Protein AF-A0A836BCU9-F1 (afdb_monomer)

Foldseek 3Di:
DDDDPDPVVVVVVVVVVVLVVVLVVCVVVCPDPVVSVVSVVVVVVVVVVVVVVVVVVVVVVVVVVVVVVVVVVVVVVVVVVVVVVVVVVVVVVVVVVVVVVVVVVVVVVVVCVVVVVVVVVVVVVVVVVVVVVVVVVVVVVVLVVLVVVVVVVQCCLCVQQVQHADLVCQQVSQVSSCVSPVVVVVVCVVVVHDSNVVSVVVSVSVVVSVVVVVPPDDPVVVVD

Structure (mmCIF, N/CA/C/O backbone):
data_AF-A0A836BCU9-F1
#
_entry.id   AF-A0A836BCU9-F1
#
loop_
_atom_site.group_PDB
_atom_site.id
_atom_site.type_symbol
_atom_site.label_atom_id
_atom_site.label_alt_id
_atom_site.label_comp_id
_atom_site.label_asym_id
_atom_site.label_entity_id
_atom_site.label_seq_id
_atom_site.pdbx_PDB_ins_code
_atom_site.Cartn_x
_atom_site.Cartn_y
_atom_site.Cartn_z
_atom_site.occupancy
_atom_site.B_iso_or_equiv
_atom_site.auth_seq_id
_atom_site.auth_comp_id
_atom_site.auth_asym_id
_atom_site.auth_atom_id
_atom_site.pdbx_PDB_model_num
ATOM 1 N N . MET A 1 1 ? 56.802 -3.713 -30.995 1.00 36.06 1 MET A N 1
ATOM 2 C CA . MET A 1 1 ? 56.580 -4.627 -32.135 1.00 36.06 1 MET A CA 1
ATOM 3 C C . MET A 1 1 ? 57.250 -4.005 -33.347 1.00 36.06 1 MET A C 1
ATOM 5 O O . MET A 1 1 ? 56.881 -2.895 -33.704 1.00 36.06 1 MET A O 1
ATOM 9 N N . SER A 1 2 ? 58.282 -4.655 -33.892 1.00 39.69 2 SER A N 1
ATOM 10 C CA . SER A 1 2 ? 58.974 -4.211 -35.108 1.00 39.69 2 SER A CA 1
ATOM 11 C C . SER A 1 2 ? 58.029 -4.301 -36.298 1.00 39.69 2 SER A C 1
ATOM 13 O O . SER A 1 2 ? 57.607 -5.395 -36.667 1.00 39.69 2 SER A O 1
ATOM 15 N N . THR A 1 3 ? 57.703 -3.167 -36.905 1.00 41.56 3 THR A N 1
ATOM 16 C CA . THR A 1 3 ? 57.080 -3.121 -38.227 1.00 41.56 3 THR A CA 1
ATOM 17 C C . THR A 1 3 ? 58.146 -3.461 -39.262 1.00 41.56 3 THR A C 1
ATOM 19 O O . THR A 1 3 ? 59.044 -2.662 -39.522 1.00 41.56 3 THR A O 1
ATOM 22 N N . ALA A 1 4 ? 58.080 -4.675 -39.809 1.00 41.47 4 ALA A N 1
ATOM 23 C CA . ALA A 1 4 ? 58.834 -5.041 -41.000 1.00 41.47 4 ALA A CA 1
ATOM 24 C C . ALA A 1 4 ? 58.446 -4.095 -42.156 1.00 41.47 4 ALA A C 1
ATOM 26 O O . ALA A 1 4 ? 57.267 -3.742 -42.262 1.00 41.47 4 ALA A O 1
ATOM 27 N N . PRO A 1 5 ? 59.390 -3.671 -43.014 1.00 40.97 5 PRO A N 1
ATOM 28 C CA . PRO A 1 5 ? 59.055 -2.854 -44.171 1.00 40.97 5 PRO A CA 1
ATOM 29 C C . PRO A 1 5 ? 58.101 -3.630 -45.089 1.00 40.97 5 PRO A C 1
ATOM 31 O O . PRO A 1 5 ? 58.334 -4.799 -45.407 1.00 40.97 5 PRO A O 1
ATOM 34 N N . SER A 1 6 ? 56.996 -2.980 -45.463 1.00 43.78 6 SER A N 1
ATOM 35 C CA . SER A 1 6 ? 55.960 -3.542 -46.326 1.00 43.78 6 SER A CA 1
ATOM 36 C C . SER A 1 6 ? 56.560 -3.925 -47.679 1.00 43.78 6 SER A C 1
ATOM 38 O O . SER A 1 6 ? 57.289 -3.149 -48.294 1.00 43.78 6 SER A O 1
ATOM 40 N N . SER A 1 7 ? 56.228 -5.119 -48.169 1.00 46.03 7 SER A N 1
ATOM 41 C CA . SER A 1 7 ? 56.700 -5.663 -49.453 1.00 46.03 7 SER A CA 1
ATOM 42 C C . SER A 1 7 ? 56.431 -4.765 -50.679 1.00 46.03 7 SER A C 1
ATOM 44 O O . SER A 1 7 ? 57.047 -4.955 -51.731 1.00 46.03 7 SER A O 1
ATOM 46 N N . GLU A 1 8 ? 55.548 -3.770 -50.554 1.00 46.12 8 GLU A N 1
ATOM 47 C CA . GLU A 1 8 ? 55.286 -2.757 -51.582 1.00 46.12 8 GLU A CA 1
ATOM 48 C C . GLU A 1 8 ? 56.396 -1.703 -51.700 1.00 46.12 8 GLU A C 1
ATOM 50 O O . GLU A 1 8 ? 56.713 -1.287 -52.817 1.00 46.12 8 GLU A O 1
ATOM 55 N N . ASP A 1 9 ? 57.049 -1.325 -50.597 1.00 42.66 9 ASP A N 1
ATOM 56 C CA . ASP A 1 9 ? 58.117 -0.316 -50.608 1.00 42.66 9 ASP A CA 1
ATOM 57 C C . ASP A 1 9 ? 59.383 -0.855 -51.288 1.00 42.66 9 ASP A C 1
ATOM 59 O O . ASP A 1 9 ? 60.025 -0.167 -52.086 1.00 42.66 9 ASP A O 1
ATOM 63 N N . THR A 1 10 ? 59.694 -2.138 -51.076 1.00 41.78 10 THR A N 1
ATOM 64 C CA . THR A 1 10 ? 60.815 -2.812 -51.749 1.00 41.78 10 THR A CA 1
ATOM 65 C C . THR A 1 10 ? 60.554 -3.003 -53.251 1.00 41.78 10 THR A C 1
ATOM 67 O O . THR A 1 10 ? 61.474 -2.894 -54.062 1.00 41.78 10 THR A O 1
ATOM 70 N N . ARG A 1 11 ? 59.297 -3.230 -53.661 1.00 44.66 11 ARG A N 1
ATOM 71 C CA . ARG A 1 11 ? 58.922 -3.351 -55.084 1.00 44.66 11 ARG A CA 1
ATOM 72 C C . ARG A 1 11 ? 58.946 -2.008 -55.819 1.00 44.66 11 ARG A C 1
ATOM 74 O O . ARG A 1 11 ? 59.404 -1.960 -56.960 1.00 44.66 11 ARG A O 1
ATOM 81 N N . ARG A 1 12 ? 58.517 -0.914 -55.177 1.00 49.78 12 ARG A N 1
ATOM 82 C CA . ARG A 1 12 ? 58.556 0.443 -55.763 1.00 49.78 12 ARG A CA 1
ATOM 83 C C . ARG A 1 12 ? 59.983 0.962 -55.967 1.00 49.78 12 ARG A C 1
ATOM 85 O O . ARG A 1 12 ? 60.244 1.616 -56.978 1.00 49.78 12 ARG A O 1
ATOM 92 N N . SER A 1 13 ? 60.908 0.634 -55.061 1.00 49.97 13 SER A N 1
ATOM 93 C CA . SER A 1 13 ? 62.319 1.045 -55.157 1.00 49.97 13 SER A CA 1
ATOM 94 C C . SER A 1 13 ? 63.066 0.369 -56.318 1.00 49.97 13 SER A C 1
ATOM 96 O O . SER A 1 13 ? 63.798 1.033 -57.050 1.00 49.97 13 SER A O 1
ATOM 98 N N . ASN A 1 14 ? 62.818 -0.920 -56.571 1.00 50.84 14 ASN A N 1
ATOM 99 C CA . ASN A 1 14 ? 63.447 -1.630 -57.694 1.00 50.84 14 ASN A CA 1
ATOM 100 C C . ASN A 1 14 ? 62.870 -1.215 -59.062 1.00 50.84 14 ASN A C 1
ATOM 102 O O . ASN A 1 14 ? 63.600 -1.160 -60.051 1.00 50.84 14 ASN A O 1
ATOM 106 N N . ALA A 1 15 ? 61.576 -0.880 -59.128 1.00 56.31 15 ALA A N 1
ATOM 107 C CA . ALA A 1 15 ? 60.925 -0.430 -60.361 1.00 56.31 15 ALA A CA 1
ATOM 108 C C . ALA A 1 15 ? 61.414 0.954 -60.826 1.00 56.31 15 ALA A C 1
ATOM 110 O O . ALA A 1 15 ? 61.596 1.173 -62.021 1.00 56.31 15 ALA A O 1
ATOM 111 N N . SER A 1 16 ? 61.680 1.870 -59.892 1.00 60.97 16 SER A N 1
ATOM 112 C CA . SER A 1 16 ? 62.208 3.208 -60.199 1.00 60.97 16 SER A CA 1
ATOM 113 C C . SER A 1 16 ? 63.678 3.171 -60.643 1.00 60.97 16 SER A C 1
ATOM 115 O O . SER A 1 16 ? 64.064 3.925 -61.535 1.00 60.97 16 SER A O 1
ATOM 117 N N . GLY A 1 17 ? 64.480 2.237 -60.115 1.00 62.88 17 GLY A N 1
ATOM 118 C CA . GLY A 1 17 ? 65.837 1.964 -60.611 1.00 62.88 17 GLY A CA 1
ATOM 119 C C . GLY A 1 17 ? 65.854 1.474 -62.065 1.00 62.88 17 GLY A C 1
ATOM 120 O O . GLY A 1 17 ? 66.545 2.049 -62.903 1.00 62.88 17 GLY A O 1
ATOM 121 N N . LEU A 1 18 ? 65.010 0.488 -62.390 1.00 66.12 18 LEU A N 1
ATOM 122 C CA . LEU A 1 18 ? 64.874 -0.052 -63.750 1.00 66.12 18 LEU A CA 1
ATOM 123 C C . LEU A 1 18 ? 64.358 0.993 -64.756 1.00 66.12 18 LEU A C 1
ATOM 125 O O . LEU A 1 18 ? 64.835 1.044 -65.887 1.00 66.12 18 LEU A O 1
ATOM 129 N N . GLN A 1 19 ? 63.429 1.866 -64.354 1.00 72.44 19 GLN A N 1
ATOM 130 C CA . GLN A 1 19 ? 62.920 2.952 -65.206 1.00 72.44 19 GLN A CA 1
ATOM 131 C C . GLN A 1 19 ? 64.006 3.979 -65.561 1.00 72.44 19 GLN A C 1
ATOM 133 O O . GLN A 1 19 ? 64.078 4.427 -66.709 1.00 72.44 19 GLN A O 1
ATOM 138 N N . CYS A 1 20 ? 64.876 4.313 -64.603 1.00 72.06 20 CYS A N 1
ATOM 139 C CA . CYS A 1 20 ? 66.032 5.186 -64.814 1.00 72.06 20 CYS A CA 1
ATOM 140 C C . CYS A 1 20 ? 67.098 4.540 -65.713 1.00 72.06 20 CYS A C 1
ATOM 142 O O . CYS A 1 20 ? 67.735 5.235 -66.507 1.00 72.06 20 CYS A O 1
ATOM 144 N N . ASP A 1 21 ? 67.279 3.221 -65.631 1.00 77.94 21 ASP A N 1
ATOM 145 C CA . ASP A 1 21 ? 68.220 2.484 -66.480 1.00 77.94 21 ASP A CA 1
ATOM 146 C C . ASP A 1 21 ? 67.732 2.354 -67.933 1.00 77.94 21 ASP A C 1
ATOM 148 O O . ASP A 1 21 ? 68.531 2.475 -68.867 1.00 77.94 21 ASP A O 1
ATOM 152 N N . VAL A 1 22 ? 66.421 2.210 -68.151 1.00 79.00 22 VAL A N 1
ATOM 153 C CA . VAL A 1 22 ? 65.812 2.241 -69.495 1.00 79.00 22 VAL A CA 1
ATOM 154 C C . VAL A 1 22 ? 65.933 3.632 -70.129 1.00 79.00 22 VAL A C 1
ATOM 156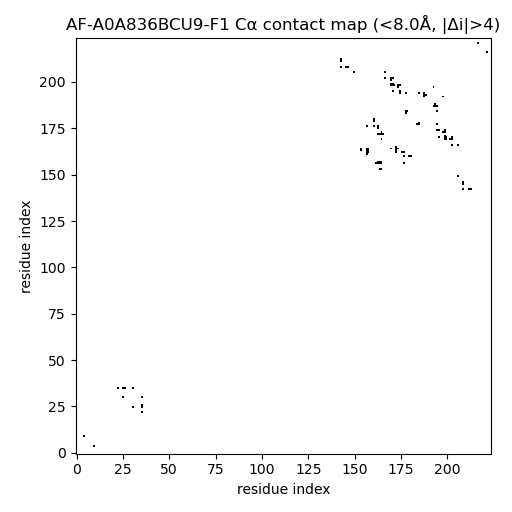 O O . VAL A 1 22 ? 66.339 3.750 -71.282 1.00 79.00 22 VAL A O 1
ATOM 159 N N . LEU A 1 23 ? 65.703 4.712 -69.374 1.00 78.62 23 LEU A N 1
ATOM 160 C CA . LEU A 1 23 ? 65.953 6.075 -69.872 1.00 78.62 23 LEU A CA 1
ATOM 161 C C . LEU A 1 23 ? 67.426 6.299 -70.216 1.00 78.62 23 LEU A C 1
ATOM 163 O O . LEU A 1 23 ? 67.751 6.846 -71.266 1.00 78.62 23 LEU A O 1
ATOM 167 N N . ARG A 1 24 ? 68.339 5.832 -69.359 1.00 80.44 24 ARG A N 1
ATOM 168 C CA . ARG A 1 24 ? 69.784 5.960 -69.576 1.00 80.44 24 ARG A CA 1
ATOM 169 C C . ARG A 1 24 ? 70.253 5.189 -70.811 1.00 80.44 24 ARG A C 1
ATOM 171 O O . ARG A 1 24 ? 71.184 5.634 -71.474 1.00 80.44 24 ARG A O 1
ATOM 178 N N . THR A 1 25 ? 69.644 4.045 -71.118 1.00 81.31 25 THR A N 1
ATOM 179 C CA . THR A 1 25 ? 69.960 3.255 -72.321 1.00 81.31 25 THR A CA 1
ATOM 180 C C . THR A 1 25 ? 69.370 3.868 -73.590 1.00 81.31 25 THR A C 1
ATOM 182 O O . THR A 1 25 ? 70.082 3.940 -74.588 1.00 81.31 25 THR A O 1
ATOM 185 N N . LEU A 1 26 ? 68.143 4.399 -73.543 1.00 79.56 26 LEU A N 1
ATOM 186 C CA . LEU A 1 26 ? 67.543 5.155 -74.653 1.00 79.56 26 LEU A CA 1
ATOM 187 C C . LEU A 1 26 ? 68.379 6.395 -75.015 1.00 79.56 26 LEU A C 1
ATOM 189 O O . LEU A 1 26 ? 68.689 6.608 -76.184 1.00 79.56 26 LEU A O 1
ATOM 193 N N . VAL A 1 27 ? 68.841 7.145 -74.008 1.00 79.44 27 VAL A N 1
ATOM 194 C CA . VAL A 1 27 ? 69.712 8.320 -74.198 1.00 79.44 27 VAL A CA 1
ATOM 195 C C . VAL A 1 27 ? 71.103 7.928 -74.714 1.00 79.44 27 VAL A C 1
ATOM 197 O O . VAL A 1 27 ? 71.634 8.583 -75.604 1.00 79.44 27 VAL A O 1
ATOM 200 N N . LYS A 1 28 ? 71.707 6.844 -74.201 1.00 82.88 28 LYS A N 1
ATOM 201 C CA . LYS A 1 28 ? 73.032 6.363 -74.654 1.00 82.88 28 LYS A CA 1
ATOM 202 C C . LYS A 1 28 ? 73.046 5.873 -76.103 1.00 82.88 28 LYS A C 1
ATOM 204 O O . LYS A 1 28 ? 74.097 5.918 -76.733 1.00 82.88 28 LYS A O 1
ATOM 209 N N . ASN A 1 29 ? 71.912 5.398 -76.610 1.00 82.88 29 ASN A N 1
ATOM 210 C CA . ASN A 1 29 ? 71.785 4.866 -77.965 1.00 82.88 29 ASN A CA 1
ATOM 211 C C . ASN A 1 29 ? 71.331 5.922 -78.993 1.00 82.88 29 ASN A C 1
ATOM 213 O O . ASN A 1 29 ? 70.989 5.542 -80.109 1.00 82.88 29 ASN A O 1
ATOM 217 N N . ASN A 1 30 ? 71.327 7.219 -78.641 1.00 78.06 30 ASN A N 1
ATOM 218 C CA . ASN A 1 30 ? 70.820 8.317 -79.478 1.00 78.06 30 ASN A CA 1
ATOM 219 C C . ASN A 1 30 ? 69.404 8.047 -80.023 1.00 78.06 30 ASN A C 1
ATOM 221 O O . ASN A 1 30 ? 69.142 8.282 -81.204 1.00 78.06 30 ASN A O 1
ATOM 225 N N . ALA A 1 31 ? 68.503 7.520 -79.182 1.00 81.19 31 ALA A N 1
ATOM 226 C CA . ALA A 1 31 ? 67.086 7.472 -79.533 1.00 81.19 31 ALA A CA 1
ATOM 227 C C . ALA A 1 31 ? 66.593 8.892 -79.866 1.00 81.19 31 ALA A C 1
ATOM 229 O O . ALA A 1 31 ? 67.056 9.861 -79.261 1.00 81.19 31 ALA A O 1
ATOM 230 N N . ASP A 1 32 ? 65.688 9.012 -80.835 1.00 85.19 32 ASP A N 1
ATOM 231 C CA . ASP A 1 32 ? 65.102 10.298 -81.194 1.00 85.19 32 ASP A CA 1
ATOM 232 C C . ASP A 1 32 ? 64.254 10.865 -80.043 1.00 85.19 32 ASP A C 1
ATOM 234 O O . ASP A 1 32 ? 63.756 10.144 -79.169 1.00 85.19 32 ASP A O 1
ATOM 238 N N . ASP A 1 33 ? 64.105 12.191 -80.032 1.00 84.25 33 ASP A N 1
ATOM 239 C CA . ASP A 1 33 ? 63.355 12.898 -78.989 1.00 84.25 33 ASP A CA 1
ATOM 240 C C . ASP A 1 33 ? 61.903 12.396 -78.896 1.00 84.25 33 ASP A C 1
ATOM 242 O O . ASP A 1 33 ? 61.325 12.363 -77.806 1.00 84.25 33 ASP A O 1
ATOM 246 N N . ASP A 1 34 ? 61.341 11.917 -80.010 1.00 86.56 34 ASP A N 1
ATOM 247 C CA . ASP A 1 34 ? 60.009 11.318 -80.074 1.00 86.56 34 ASP A CA 1
ATOM 248 C C . ASP A 1 34 ? 59.923 9.995 -79.293 1.00 86.56 34 ASP A C 1
ATOM 250 O O . ASP A 1 34 ? 58.967 9.800 -78.532 1.00 86.56 34 ASP A O 1
ATOM 254 N N . ALA A 1 35 ? 60.914 9.098 -79.389 1.00 83.12 35 ALA A N 1
ATOM 255 C CA . ALA A 1 35 ? 60.933 7.862 -78.603 1.00 83.12 35 ALA A CA 1
ATOM 256 C C . ALA A 1 35 ? 61.113 8.130 -77.100 1.00 83.12 35 ALA A C 1
ATOM 258 O O . ALA A 1 35 ? 60.454 7.490 -76.270 1.00 83.12 35 ALA A O 1
ATOM 259 N N . ILE A 1 36 ? 61.962 9.097 -76.733 1.00 83.56 36 ILE A N 1
ATOM 260 C CA . ILE A 1 36 ? 62.174 9.493 -75.332 1.00 83.56 36 ILE A CA 1
ATOM 261 C C . ILE A 1 36 ? 60.901 10.135 -74.760 1.00 83.56 36 ILE A C 1
ATOM 263 O O . ILE A 1 36 ? 60.456 9.761 -73.670 1.00 83.56 36 ILE A O 1
ATOM 267 N N . SER A 1 37 ? 60.275 11.046 -75.509 1.00 86.62 37 SER A N 1
ATOM 268 C CA . SER A 1 37 ? 59.010 11.696 -75.147 1.00 86.62 37 SER A CA 1
ATOM 269 C C . SER A 1 37 ? 57.876 10.681 -74.989 1.00 86.62 37 SER A C 1
ATOM 271 O O . SER A 1 37 ? 57.145 10.706 -73.997 1.00 86.62 37 SER A O 1
ATOM 273 N N . THR A 1 38 ? 57.786 9.708 -75.899 1.00 89.31 38 THR A N 1
ATOM 274 C CA . THR A 1 38 ? 56.787 8.632 -75.840 1.00 89.31 38 THR A CA 1
ATOM 275 C C . THR A 1 38 ? 56.963 7.763 -74.593 1.00 89.31 38 THR A C 1
ATOM 277 O O . THR A 1 38 ? 55.984 7.475 -73.902 1.00 89.31 38 THR A O 1
ATOM 280 N N . TYR A 1 39 ? 58.197 7.376 -74.253 1.00 87.31 39 TYR A N 1
ATOM 281 C CA . TYR A 1 39 ? 58.468 6.574 -73.056 1.00 87.31 39 TYR A CA 1
ATOM 282 C C . TYR A 1 39 ? 58.163 7.343 -71.760 1.00 87.31 39 TYR A C 1
ATOM 284 O O . TYR A 1 39 ? 57.522 6.803 -70.855 1.00 87.31 39 TYR A O 1
ATOM 292 N N . LEU A 1 40 ? 58.549 8.621 -71.672 1.00 86.88 40 LEU A N 1
ATOM 293 C CA . LEU A 1 40 ? 58.212 9.479 -70.530 1.00 86.88 40 LEU A CA 1
ATOM 294 C C . LEU A 1 40 ? 56.698 9.711 -70.410 1.00 86.88 40 LEU A C 1
ATOM 296 O O . LEU A 1 40 ? 56.156 9.660 -69.304 1.00 86.88 40 LEU A O 1
ATOM 300 N N . GLY A 1 41 ? 56.002 9.897 -71.534 1.00 89.12 41 GLY A N 1
ATOM 301 C CA . GLY A 1 41 ? 54.544 9.993 -71.587 1.00 89.12 41 GLY A CA 1
ATOM 302 C C . GLY A 1 41 ? 53.856 8.711 -71.113 1.00 89.12 41 GLY A C 1
ATOM 303 O O . GLY A 1 41 ? 52.914 8.773 -70.322 1.00 89.12 41 GLY A O 1
ATOM 304 N N . ALA A 1 42 ? 54.368 7.543 -71.513 1.00 87.94 42 ALA A N 1
ATOM 305 C CA . ALA A 1 42 ? 53.870 6.245 -71.063 1.00 87.94 42 ALA A CA 1
ATOM 306 C C . ALA A 1 42 ? 54.099 6.024 -69.558 1.00 87.94 42 ALA A C 1
ATOM 308 O O . ALA A 1 42 ? 53.185 5.583 -68.861 1.00 87.94 42 ALA A O 1
ATOM 309 N N . LEU A 1 43 ? 55.276 6.383 -69.031 1.00 87.19 43 LEU A N 1
ATOM 310 C CA . LEU A 1 43 ? 55.556 6.318 -67.593 1.00 87.19 43 LEU A CA 1
ATOM 311 C C . LEU A 1 43 ? 54.655 7.257 -66.784 1.00 87.19 43 LEU A C 1
ATOM 313 O O . LEU A 1 43 ? 54.082 6.840 -65.777 1.00 87.19 43 LEU A O 1
ATOM 317 N N . SER A 1 44 ? 54.491 8.501 -67.237 1.00 89.31 44 SER A N 1
ATOM 318 C CA . SER A 1 44 ? 53.608 9.480 -66.596 1.00 89.31 44 SER A CA 1
ATOM 319 C C . SER A 1 44 ? 52.148 9.019 -66.614 1.00 89.31 44 SER A C 1
ATOM 321 O O . SER A 1 44 ? 51.448 9.111 -65.601 1.00 89.31 44 SER A O 1
ATOM 323 N N . SER A 1 45 ? 51.697 8.442 -67.732 1.00 90.50 45 SER A N 1
ATOM 324 C CA . SER A 1 45 ? 50.363 7.854 -67.863 1.00 90.50 45 SER A CA 1
ATOM 325 C C . SER A 1 45 ? 50.160 6.676 -66.906 1.00 90.50 45 SER A C 1
ATOM 327 O O . SER A 1 45 ? 49.172 6.646 -66.172 1.00 90.50 45 SER A O 1
ATOM 329 N N . LEU A 1 46 ? 51.127 5.755 -66.828 1.00 90.31 46 LEU A N 1
ATOM 330 C CA . LEU A 1 46 ? 51.073 4.596 -65.933 1.00 90.31 46 LEU A CA 1
ATOM 331 C C . LEU A 1 46 ? 51.061 5.012 -64.454 1.00 90.31 46 LEU A C 1
ATOM 333 O O . LEU A 1 46 ? 50.292 4.472 -63.658 1.00 90.31 46 LEU A O 1
ATOM 337 N N . GLN A 1 47 ? 51.872 6.004 -64.082 1.00 90.38 47 GLN A N 1
ATOM 338 C CA . GLN A 1 47 ? 51.897 6.549 -62.726 1.00 90.38 47 GLN A CA 1
ATOM 339 C C . GLN A 1 47 ? 50.574 7.252 -62.379 1.00 90.38 47 GLN A C 1
ATOM 341 O O . GLN A 1 47 ? 50.026 7.047 -61.296 1.00 90.38 47 GLN A O 1
ATOM 346 N N . THR A 1 48 ? 50.018 8.024 -63.316 1.00 92.88 48 THR A N 1
ATOM 347 C CA . THR A 1 48 ? 48.718 8.692 -63.152 1.00 92.88 48 THR A CA 1
ATOM 348 C C . THR A 1 48 ? 47.580 7.681 -63.005 1.00 92.88 48 THR A C 1
ATOM 350 O O . THR A 1 48 ? 46.702 7.865 -62.162 1.00 92.88 48 THR A O 1
ATOM 353 N N . ALA A 1 49 ? 47.603 6.594 -63.780 1.00 92.12 49 ALA A N 1
ATOM 354 C CA . ALA A 1 49 ? 46.633 5.507 -63.679 1.00 92.12 49 ALA A CA 1
ATOM 355 C C . ALA A 1 49 ? 46.720 4.787 -62.322 1.00 92.12 49 ALA A C 1
ATOM 357 O O . ALA A 1 49 ? 45.695 4.588 -61.675 1.00 92.12 49 ALA A O 1
ATOM 358 N N . SER A 1 50 ? 47.935 4.490 -61.850 1.00 93.44 50 SER A N 1
ATOM 359 C CA . SER A 1 50 ? 48.177 3.864 -60.542 1.00 93.44 50 SER A CA 1
ATOM 360 C C . SER A 1 50 ? 47.661 4.717 -59.374 1.00 93.44 50 SER A C 1
ATOM 362 O O . SER A 1 50 ? 46.960 4.214 -58.493 1.00 93.44 50 SER A O 1
ATOM 364 N N . TYR A 1 51 ? 47.924 6.030 -59.380 1.00 94.81 51 TYR A N 1
ATOM 365 C CA . TYR A 1 51 ? 47.375 6.923 -58.354 1.00 94.81 51 TYR A CA 1
ATOM 366 C C . TYR A 1 51 ? 45.858 7.054 -58.438 1.00 94.81 51 TYR A C 1
ATOM 368 O O . TYR A 1 51 ? 45.203 7.111 -57.400 1.00 94.81 51 TYR A O 1
ATOM 376 N N . ARG A 1 52 ? 45.287 7.085 -59.647 1.00 95.62 52 ARG A N 1
ATOM 377 C CA . ARG A 1 52 ? 43.833 7.134 -59.830 1.00 95.62 52 ARG A CA 1
ATOM 378 C C . ARG A 1 52 ? 43.164 5.902 -59.223 1.00 95.62 52 ARG A C 1
ATOM 380 O O . ARG A 1 52 ? 42.246 6.054 -58.428 1.00 95.62 52 ARG A O 1
ATOM 387 N N . GLU A 1 53 ? 43.692 4.715 -59.501 1.00 95.44 53 GLU A N 1
ATOM 388 C CA . GLU A 1 53 ? 43.196 3.465 -58.919 1.00 95.44 53 GLU A CA 1
ATOM 389 C C . GLU A 1 53 ? 43.323 3.449 -57.387 1.00 95.44 53 GLU A C 1
ATOM 391 O O . GLU A 1 53 ? 42.443 2.954 -56.684 1.00 95.44 53 GLU A O 1
ATOM 396 N N . GLN A 1 54 ? 44.406 4.004 -56.838 1.00 95.94 54 GLN A N 1
ATOM 397 C CA . GLN A 1 54 ? 44.564 4.123 -55.389 1.00 95.94 54 GLN A CA 1
ATOM 398 C C . GLN A 1 54 ? 43.551 5.107 -54.772 1.00 95.94 54 GLN A C 1
ATOM 400 O O . GLN A 1 54 ? 42.993 4.827 -53.713 1.00 95.94 54 GLN A O 1
ATOM 405 N N . ILE A 1 55 ? 43.284 6.235 -55.436 1.00 96.31 55 ILE A N 1
ATOM 406 C CA . ILE A 1 55 ? 42.271 7.211 -55.010 1.00 96.31 55 ILE A CA 1
ATOM 407 C C . ILE A 1 55 ? 40.874 6.588 -55.031 1.00 96.31 55 ILE A C 1
ATOM 409 O O . ILE A 1 55 ? 40.117 6.778 -54.080 1.00 96.31 55 ILE A O 1
ATOM 413 N N . ASP A 1 56 ? 40.536 5.842 -56.081 1.00 97.06 56 ASP A N 1
ATOM 414 C CA . ASP A 1 56 ? 39.226 5.203 -56.203 1.00 97.06 56 ASP A CA 1
ATOM 415 C C . ASP A 1 56 ? 39.038 4.117 -55.131 1.00 97.06 56 ASP A C 1
ATOM 417 O O . ASP A 1 56 ? 38.011 4.103 -54.454 1.00 97.06 56 ASP A O 1
ATOM 421 N N . ARG A 1 57 ? 40.080 3.324 -54.833 1.00 97.25 57 ARG A N 1
ATOM 422 C CA . ARG A 1 57 ? 40.066 2.386 -53.694 1.00 97.25 57 ARG A CA 1
ATOM 423 C C . ARG A 1 57 ? 39.782 3.075 -52.359 1.00 97.25 57 ARG A C 1
ATOM 425 O O . ARG A 1 57 ? 38.920 2.619 -51.609 1.00 97.25 57 ARG A O 1
ATOM 432 N N . TYR A 1 58 ? 40.456 4.189 -52.067 1.00 97.62 58 TYR A N 1
ATOM 433 C CA . TYR A 1 58 ? 40.204 4.927 -50.826 1.00 97.62 58 TYR A CA 1
ATOM 434 C C . TYR A 1 58 ? 38.808 5.551 -50.784 1.00 97.62 58 TYR A C 1
ATOM 436 O O . TYR A 1 58 ? 38.189 5.582 -49.722 1.00 97.62 58 TYR A O 1
ATOM 444 N N . ARG A 1 59 ? 38.278 6.030 -51.915 1.00 97.88 59 ARG A N 1
ATOM 445 C CA . ARG A 1 59 ? 36.896 6.532 -51.980 1.00 97.88 59 ARG A CA 1
ATOM 446 C C . ARG A 1 59 ? 35.891 5.441 -51.637 1.00 97.88 59 ARG A C 1
ATOM 448 O O . ARG A 1 59 ? 34.994 5.699 -50.838 1.00 97.88 59 ARG A O 1
ATOM 455 N N . ASP A 1 60 ? 36.075 4.239 -52.172 1.00 98.00 60 ASP A N 1
ATOM 456 C CA . ASP A 1 60 ? 35.195 3.101 -51.901 1.00 98.00 60 ASP A CA 1
ATOM 457 C C . ASP A 1 60 ? 35.289 2.631 -50.442 1.00 98.00 60 ASP A C 1
ATOM 459 O O . ASP A 1 60 ? 34.282 2.284 -49.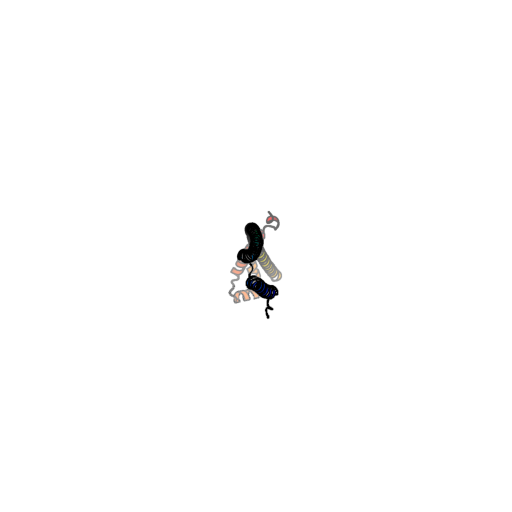822 1.00 98.00 60 ASP A O 1
ATOM 463 N N . GLU A 1 61 ? 36.483 2.634 -49.846 1.00 98.06 61 GLU A N 1
ATOM 464 C CA . GLU A 1 61 ? 36.668 2.356 -48.413 1.00 98.06 61 GLU A CA 1
ATOM 465 C C . GLU A 1 61 ? 35.999 3.408 -47.522 1.00 98.06 61 GLU A C 1
ATOM 467 O O . GLU A 1 61 ? 35.295 3.053 -46.572 1.00 98.06 61 GLU A O 1
ATOM 472 N N . ILE A 1 62 ? 36.155 4.695 -47.848 1.00 98.00 62 ILE A N 1
ATOM 473 C CA . ILE A 1 62 ? 35.497 5.793 -47.129 1.00 98.00 62 ILE A CA 1
ATOM 474 C C . ILE A 1 62 ? 33.975 5.669 -47.249 1.00 98.00 62 ILE A C 1
ATOM 476 O O . ILE A 1 62 ? 33.272 5.821 -46.249 1.00 98.00 62 ILE A O 1
ATOM 480 N N . ALA A 1 63 ? 33.458 5.377 -48.445 1.00 97.88 63 ALA A N 1
ATOM 481 C CA . ALA A 1 63 ? 32.028 5.210 -48.682 1.00 97.88 63 ALA A CA 1
ATOM 482 C C . ALA A 1 63 ? 31.453 4.039 -47.872 1.00 97.88 63 ALA A C 1
ATOM 484 O O . ALA A 1 63 ? 30.452 4.219 -47.181 1.00 97.88 63 ALA A O 1
ATOM 485 N N . ARG A 1 64 ? 32.121 2.876 -47.882 1.00 98.12 64 ARG A N 1
ATOM 486 C CA . ARG A 1 64 ? 31.715 1.703 -47.088 1.00 98.12 64 ARG A CA 1
ATOM 487 C C . ARG A 1 64 ? 31.734 1.984 -45.592 1.00 98.12 64 ARG A C 1
ATOM 489 O O . ARG A 1 64 ? 30.734 1.759 -44.921 1.00 98.12 64 ARG A O 1
ATOM 496 N N . THR A 1 65 ? 32.822 2.563 -45.088 1.00 98.12 65 THR A N 1
ATOM 497 C CA . THR A 1 65 ? 32.941 2.909 -43.663 1.00 98.12 65 THR A CA 1
ATOM 498 C C . THR A 1 65 ? 31.854 3.900 -43.245 1.00 98.12 65 THR A C 1
ATOM 500 O O . THR A 1 65 ? 31.279 3.790 -42.164 1.00 98.12 65 THR A O 1
ATOM 503 N N . ARG A 1 66 ? 31.544 4.885 -44.097 1.00 98.12 66 ARG A N 1
ATOM 504 C CA . ARG A 1 66 ? 30.479 5.856 -43.834 1.00 98.12 66 ARG A CA 1
ATOM 505 C C . ARG A 1 66 ? 29.110 5.184 -43.769 1.00 98.12 66 ARG A C 1
ATOM 507 O O . ARG A 1 66 ? 28.342 5.498 -42.865 1.00 98.12 66 ARG A O 1
ATOM 514 N N . GLU A 1 67 ? 28.823 4.285 -44.702 1.00 98.31 67 GLU A N 1
ATOM 515 C CA . GLU A 1 67 ? 27.565 3.540 -44.745 1.00 98.31 67 GLU A CA 1
ATOM 516 C C . GLU A 1 67 ? 27.395 2.650 -43.506 1.00 98.31 67 GLU A C 1
ATOM 518 O O . GLU A 1 67 ? 26.369 2.716 -42.834 1.00 98.31 67 GLU A O 1
ATOM 523 N N . GLU A 1 68 ? 28.434 1.906 -43.118 1.00 98.12 68 GLU A N 1
ATOM 524 C CA . GLU A 1 68 ? 28.431 1.089 -41.898 1.00 98.12 68 GLU A CA 1
ATOM 525 C C . GLU A 1 68 ? 28.139 1.926 -40.646 1.00 98.12 68 GLU A C 1
ATOM 527 O O . GLU A 1 68 ? 27.325 1.538 -39.806 1.00 98.12 68 GLU A O 1
ATOM 532 N N . ARG A 1 69 ? 28.753 3.111 -40.535 1.00 98.19 69 ARG A N 1
ATOM 533 C CA . ARG A 1 69 ? 28.515 4.025 -39.408 1.00 98.19 69 ARG A CA 1
ATOM 534 C C . ARG A 1 69 ? 27.108 4.603 -39.402 1.00 98.19 69 ARG A C 1
ATOM 536 O O . ARG A 1 69 ? 26.543 4.771 -38.325 1.00 98.19 69 ARG A O 1
ATOM 543 N N . LEU A 1 70 ? 26.534 4.908 -40.564 1.00 98.31 70 LEU A N 1
ATOM 544 C CA . LEU A 1 70 ? 25.147 5.371 -40.651 1.00 98.31 70 LEU A CA 1
ATOM 545 C C . LEU A 1 70 ? 24.175 4.276 -40.205 1.00 98.31 70 LEU A C 1
ATOM 547 O O . LEU A 1 70 ? 23.313 4.538 -39.370 1.00 98.31 70 LEU A O 1
ATOM 551 N N . GLN A 1 71 ? 24.385 3.040 -40.659 1.00 98.25 71 GLN A N 1
ATOM 552 C CA . GLN A 1 71 ? 23.585 1.896 -40.223 1.00 98.25 71 GLN A CA 1
ATOM 553 C C . GLN A 1 71 ? 23.716 1.642 -38.717 1.00 98.25 71 GLN A C 1
ATOM 555 O O . GLN A 1 71 ? 22.736 1.307 -38.055 1.00 98.25 71 GLN A O 1
ATOM 560 N N . GLU A 1 72 ? 24.912 1.814 -38.154 1.00 98.31 72 GLU A N 1
ATOM 561 C CA . GLU A 1 72 ? 25.134 1.709 -36.712 1.00 98.31 72 GLU A CA 1
ATOM 562 C C . GLU A 1 72 ? 24.385 2.813 -35.939 1.00 98.31 72 GLU A C 1
ATOM 564 O O . GLU A 1 72 ? 23.712 2.529 -34.946 1.00 98.31 72 GLU A O 1
ATOM 569 N N . ILE A 1 73 ? 24.427 4.058 -36.426 1.00 98.44 73 ILE A N 1
ATOM 570 C CA . ILE A 1 73 ? 23.676 5.184 -35.848 1.00 98.44 73 ILE A CA 1
ATOM 571 C C . ILE A 1 73 ? 22.171 4.906 -35.861 1.00 98.44 73 ILE A C 1
ATOM 573 O O . ILE A 1 73 ? 21.503 5.153 -34.855 1.00 98.44 73 ILE A O 1
ATOM 577 N N . ASP A 1 74 ? 21.632 4.388 -36.962 1.00 98.38 74 ASP A N 1
ATOM 578 C CA . ASP A 1 74 ? 20.201 4.102 -37.070 1.00 98.38 74 ASP A CA 1
ATOM 579 C C . ASP A 1 74 ? 19.780 2.956 -36.139 1.00 98.38 74 ASP A C 1
ATOM 581 O O . ASP A 1 74 ? 18.776 3.078 -35.436 1.00 98.38 74 ASP A O 1
ATOM 585 N N . ARG A 1 75 ? 20.609 1.913 -35.985 1.00 98.44 75 ARG A N 1
ATOM 586 C CA . ARG A 1 75 ? 20.368 0.861 -34.979 1.00 98.44 75 ARG A CA 1
ATOM 587 C C . ARG A 1 75 ? 20.311 1.419 -33.558 1.00 98.44 75 ARG A C 1
ATOM 589 O O . ARG A 1 75 ? 19.397 1.072 -32.809 1.00 98.44 75 ARG A O 1
ATOM 596 N N . TYR A 1 76 ? 21.247 2.294 -33.181 1.00 98.44 76 TYR A N 1
ATOM 597 C CA . TYR A 1 76 ? 21.226 2.911 -31.851 1.00 98.44 76 TYR A CA 1
ATOM 598 C C . TYR A 1 76 ? 20.027 3.843 -31.664 1.00 98.44 76 TYR A C 1
ATOM 600 O O . TYR A 1 76 ? 19.466 3.898 -30.570 1.00 98.44 76 TYR A O 1
ATOM 608 N N . ARG A 1 77 ? 19.589 4.556 -32.708 1.00 98.44 77 ARG A N 1
ATOM 609 C CA . ARG A 1 77 ? 18.365 5.371 -32.649 1.00 98.44 77 ARG A CA 1
ATOM 610 C C . ARG A 1 77 ? 17.139 4.514 -32.351 1.00 98.44 77 ARG A C 1
ATOM 612 O O . ARG A 1 77 ? 16.376 4.867 -31.451 1.00 98.44 77 ARG A O 1
ATOM 619 N N . ASP A 1 78 ? 16.995 3.383 -33.033 1.00 98.38 78 ASP A N 1
ATOM 620 C CA . ASP A 1 78 ? 15.885 2.450 -32.819 1.00 98.38 78 ASP A CA 1
ATOM 621 C C . ASP A 1 78 ? 15.932 1.806 -31.429 1.00 98.38 78 ASP A C 1
ATOM 623 O O . ASP A 1 78 ? 14.903 1.597 -30.783 1.00 98.38 78 ASP A O 1
ATOM 627 N N . GLU A 1 79 ? 17.124 1.483 -30.930 1.00 98.44 79 GLU A N 1
ATOM 628 C CA . GLU A 1 79 ? 17.294 0.958 -29.576 1.00 98.44 79 GLU A CA 1
ATOM 629 C C . GLU A 1 79 ? 16.921 2.001 -28.510 1.00 98.44 79 GLU A C 1
ATOM 631 O O . GLU A 1 79 ? 16.140 1.715 -27.601 1.00 98.44 79 GLU A O 1
ATOM 636 N N . ILE A 1 80 ? 17.387 3.245 -28.663 1.00 98.38 80 ILE A N 1
ATOM 637 C CA . ILE A 1 80 ? 17.033 4.360 -27.774 1.00 98.38 80 ILE A CA 1
ATOM 638 C C . ILE A 1 80 ? 15.522 4.619 -27.794 1.00 98.38 80 ILE A C 1
ATOM 640 O O . ILE A 1 80 ? 14.934 4.865 -26.737 1.00 98.38 80 ILE A O 1
ATOM 644 N N . ALA A 1 81 ? 14.883 4.574 -28.966 1.00 98.31 81 ALA A N 1
ATOM 645 C CA . ALA A 1 81 ? 13.438 4.744 -29.090 1.00 98.31 81 ALA A CA 1
ATOM 646 C C . ALA A 1 81 ? 12.680 3.656 -28.311 1.00 98.31 81 ALA A C 1
ATOM 648 O O . ALA A 1 81 ? 11.824 3.984 -27.486 1.00 98.31 81 ALA A O 1
ATOM 649 N N . ARG A 1 82 ? 13.071 2.385 -28.478 1.00 98.25 82 ARG A N 1
ATOM 650 C CA . ARG A 1 82 ? 12.481 1.250 -27.750 1.00 98.25 82 ARG A CA 1
ATOM 651 C C . ARG A 1 82 ? 12.661 1.366 -26.239 1.00 98.25 82 ARG A C 1
ATOM 653 O O . ARG A 1 82 ? 11.692 1.194 -25.503 1.00 98.25 82 ARG A O 1
ATOM 660 N N . TYR A 1 83 ? 13.853 1.724 -25.756 1.00 98.12 83 TYR A N 1
ATOM 661 C CA . TYR A 1 83 ? 14.068 1.921 -24.317 1.00 98.12 83 TYR A CA 1
ATOM 662 C C . TYR A 1 83 ? 13.223 3.061 -23.746 1.00 98.12 83 TYR A C 1
ATOM 664 O O . TYR A 1 83 ? 12.720 2.955 -22.627 1.00 98.12 83 TYR A O 1
ATOM 672 N N . ARG A 1 84 ? 13.053 4.160 -24.491 1.00 98.19 84 ARG A N 1
ATOM 673 C CA . ARG A 1 84 ? 12.196 5.275 -24.059 1.00 98.19 84 ARG A CA 1
ATOM 674 C C . ARG A 1 84 ? 10.738 4.849 -23.948 1.00 98.19 84 ARG A C 1
ATOM 676 O O . ARG A 1 84 ? 10.093 5.201 -22.964 1.00 98.19 84 ARG A O 1
ATOM 683 N N . GLU A 1 85 ? 10.243 4.085 -24.916 1.00 98.19 85 GLU A N 1
ATOM 684 C CA . GLU A 1 85 ? 8.878 3.562 -24.901 1.00 98.19 85 GLU A CA 1
ATOM 685 C C . GLU A 1 85 ? 8.656 2.594 -23.735 1.00 98.19 85 GLU A C 1
ATOM 687 O O . GLU A 1 85 ? 7.729 2.788 -22.950 1.00 98.19 85 GLU A O 1
ATOM 692 N N . GLN A 1 86 ? 9.552 1.621 -23.548 1.00 97.94 86 GLN A N 1
ATOM 693 C CA . GLN A 1 86 ? 9.491 0.690 -22.418 1.00 97.94 86 GLN A CA 1
ATOM 694 C C . GLN A 1 86 ? 9.501 1.433 -21.081 1.00 97.94 86 GLN A C 1
ATOM 696 O O . GLN A 1 86 ? 8.672 1.165 -20.213 1.00 97.94 86 GLN A O 1
ATOM 701 N N . LYS A 1 87 ? 10.396 2.415 -20.922 1.00 98.06 87 LYS A N 1
ATOM 702 C CA . LYS A 1 87 ? 10.467 3.237 -19.710 1.00 98.06 87 LYS A CA 1
ATOM 703 C C . LYS A 1 87 ? 9.156 3.982 -19.450 1.00 98.06 87 LYS A C 1
ATOM 705 O O . LYS A 1 87 ? 8.722 4.044 -18.302 1.00 98.06 87 LYS A O 1
ATOM 710 N N . LEU A 1 88 ? 8.530 4.537 -20.488 1.00 97.88 88 LEU A N 1
ATOM 711 C CA . LEU A 1 88 ? 7.250 5.230 -20.358 1.00 97.88 88 LEU A CA 1
ATOM 712 C C . LEU A 1 88 ? 6.126 4.262 -19.961 1.00 97.88 88 LEU A C 1
ATOM 714 O O . LEU A 1 88 ? 5.344 4.580 -19.070 1.00 97.88 88 LEU A O 1
ATOM 718 N N . GLN A 1 89 ? 6.075 3.074 -20.567 1.00 98.06 89 GLN A N 1
ATOM 719 C CA . GLN A 1 89 ? 5.098 2.039 -20.217 1.00 98.06 89 GLN A CA 1
ATOM 720 C C . GLN A 1 89 ? 5.245 1.590 -18.758 1.00 98.06 89 GLN A C 1
ATOM 722 O O . GLN A 1 89 ? 4.260 1.579 -18.024 1.00 98.06 89 GLN A O 1
ATOM 727 N N . LEU A 1 90 ? 6.473 1.310 -18.313 1.00 98.00 90 LEU A N 1
ATOM 728 C CA . LEU A 1 90 ? 6.782 0.981 -16.917 1.00 98.00 90 LEU A CA 1
ATOM 729 C C . LEU A 1 90 ? 6.361 2.102 -15.959 1.00 98.00 90 LEU A C 1
ATOM 731 O O . LEU A 1 90 ? 5.787 1.840 -14.905 1.00 98.00 90 LEU A O 1
ATOM 735 N N . GLN A 1 91 ? 6.606 3.362 -16.327 1.00 97.94 91 GLN A N 1
ATOM 736 C CA . GLN A 1 91 ? 6.201 4.507 -15.514 1.00 97.94 91 GLN A CA 1
ATOM 737 C C . GLN A 1 91 ? 4.673 4.623 -15.402 1.00 97.94 91 GLN A C 1
ATOM 739 O O . GLN A 1 91 ? 4.168 4.912 -14.317 1.00 97.94 91 GLN A O 1
ATOM 744 N N . LEU A 1 92 ? 3.939 4.384 -16.491 1.00 97.88 92 LEU A N 1
ATOM 745 C CA . LEU A 1 92 ? 2.474 4.392 -16.495 1.00 97.88 92 LEU A CA 1
ATOM 746 C C . LEU A 1 92 ? 1.897 3.245 -15.657 1.00 97.88 92 LEU A C 1
ATOM 748 O O . LEU A 1 92 ? 1.001 3.482 -14.850 1.00 97.88 92 LEU A O 1
ATOM 752 N N . GLN A 1 93 ? 2.437 2.032 -15.796 1.00 97.81 93 GLN A N 1
ATOM 753 C CA . GLN A 1 93 ? 2.039 0.876 -14.986 1.00 97.81 93 GLN A CA 1
ATOM 754 C C . GLN A 1 93 ? 2.259 1.142 -13.496 1.00 97.81 93 GLN A C 1
ATOM 756 O O . GLN A 1 93 ? 1.346 0.962 -12.693 1.00 97.81 93 GLN A O 1
ATOM 761 N N . LEU A 1 94 ? 3.430 1.672 -13.131 1.00 97.88 94 LEU A N 1
ATOM 762 C CA . LEU A 1 94 ? 3.730 2.020 -11.746 1.00 97.88 94 LEU A CA 1
ATOM 763 C C . LEU A 1 94 ? 2.764 3.085 -11.203 1.00 97.88 94 LEU A C 1
ATOM 765 O O . LEU A 1 94 ? 2.326 3.001 -10.058 1.00 97.88 94 LEU A O 1
ATOM 769 N N . GLN A 1 95 ? 2.402 4.087 -12.009 1.00 97.62 95 GLN A N 1
ATOM 770 C CA . GLN A 1 95 ? 1.416 5.093 -11.604 1.00 97.62 95 GLN A CA 1
ATOM 771 C C . GLN A 1 95 ? 0.024 4.493 -11.379 1.00 97.62 95 GLN A C 1
ATOM 773 O O . GLN A 1 95 ? -0.644 4.881 -10.421 1.00 97.62 95 GLN A O 1
ATOM 778 N N . GLN A 1 96 ? -0.398 3.547 -12.221 1.00 97.69 96 GLN A N 1
ATOM 779 C CA . GLN A 1 96 ? -1.668 2.837 -12.058 1.00 97.69 96 GLN A CA 1
ATOM 780 C C . GLN A 1 96 ? -1.674 1.988 -10.785 1.00 97.69 96 GLN A C 1
ATOM 782 O O . GLN A 1 96 ? -2.607 2.095 -9.992 1.00 97.69 96 GLN A O 1
ATOM 787 N N . GLU A 1 97 ? -0.613 1.218 -10.532 1.00 97.81 97 GLU A N 1
ATOM 788 C CA . GLU A 1 97 ? -0.478 0.431 -9.300 1.00 97.81 97 GLU A CA 1
ATOM 789 C C . GLU A 1 97 ? -0.504 1.319 -8.054 1.00 97.81 97 GLU A C 1
ATOM 791 O O . GLU A 1 97 ? -1.249 1.048 -7.115 1.00 97.81 97 GLU A O 1
ATOM 796 N N . ILE A 1 98 ? 0.248 2.425 -8.052 1.00 97.69 98 ILE A N 1
ATOM 797 C CA . ILE A 1 98 ? 0.223 3.396 -6.950 1.00 97.69 98 ILE A CA 1
ATOM 798 C C . ILE A 1 98 ? -1.193 3.954 -6.747 1.00 97.69 98 ILE A C 1
ATOM 800 O O . ILE A 1 98 ? -1.612 4.133 -5.602 1.00 97.69 98 ILE A O 1
ATOM 804 N N . GLY A 1 99 ? -1.926 4.233 -7.828 1.00 97.44 99 GLY A N 1
ATOM 805 C CA . GLY A 1 99 ? -3.326 4.657 -7.774 1.00 97.44 99 GLY A CA 1
ATOM 806 C C . GLY A 1 99 ? -4.211 3.619 -7.087 1.00 97.44 99 GLY A C 1
ATOM 807 O O . GLY A 1 99 ? -4.855 3.934 -6.086 1.00 97.44 99 GLY A O 1
ATOM 808 N N . HIS A 1 100 ? -4.154 2.370 -7.547 1.00 97.56 100 HIS A N 1
ATOM 809 C CA . HIS A 1 100 ? -4.913 1.263 -6.968 1.00 97.56 100 HIS A CA 1
ATOM 810 C C . HIS A 1 100 ? -4.590 1.032 -5.489 1.00 97.56 100 HIS A C 1
ATOM 812 O O . HIS A 1 100 ? -5.503 0.912 -4.673 1.00 97.56 100 HIS A O 1
ATOM 818 N N . TYR A 1 101 ? -3.311 1.036 -5.103 1.00 97.88 101 TYR A N 1
ATOM 819 C CA . TYR A 1 101 ? -2.936 0.876 -3.697 1.00 97.88 101 TYR A CA 1
ATOM 820 C C . TYR A 1 101 ? -3.421 2.038 -2.827 1.00 97.88 101 TYR A C 1
ATOM 822 O O . TYR A 1 101 ? -3.820 1.817 -1.687 1.00 97.88 101 TYR A O 1
ATOM 830 N N . ARG A 1 102 ? -3.424 3.275 -3.338 1.00 98.00 102 ARG A N 1
ATOM 831 C CA . ARG A 1 102 ? -3.974 4.425 -2.600 1.00 98.00 102 ARG A CA 1
ATOM 832 C C . ARG A 1 102 ? -5.474 4.286 -2.370 1.00 98.00 102 ARG A C 1
ATOM 834 O O . ARG A 1 102 ? -5.930 4.549 -1.260 1.00 98.00 102 ARG A O 1
ATOM 841 N N . GLU A 1 103 ? -6.221 3.873 -3.387 1.00 97.75 103 GLU A N 1
ATOM 842 C CA . GLU A 1 103 ? -7.662 3.627 -3.273 1.00 97.75 103 GLU A CA 1
ATOM 843 C C . GLU A 1 103 ? -7.961 2.507 -2.273 1.00 97.75 103 GLU A C 1
ATOM 845 O O . GLU A 1 103 ? -8.804 2.673 -1.392 1.00 97.75 103 GLU A O 1
ATOM 850 N N . GLU A 1 104 ? -7.213 1.406 -2.342 1.00 97.81 104 GLU A N 1
ATOM 851 C CA . GLU A 1 104 ? -7.362 0.276 -1.427 1.00 97.81 104 GLU A CA 1
ATOM 852 C C . GLU A 1 104 ? -7.033 0.665 0.021 1.00 97.81 104 GLU A C 1
ATOM 854 O O . GLU A 1 104 ? -7.782 0.329 0.937 1.00 97.81 104 GLU A O 1
ATOM 859 N N . ILE A 1 105 ? -5.967 1.443 0.242 1.00 98.19 105 ILE A N 1
ATOM 860 C CA . ILE A 1 105 ? -5.626 1.973 1.570 1.00 98.19 105 ILE A CA 1
ATOM 861 C C . ILE A 1 105 ? -6.761 2.847 2.110 1.00 98.19 105 ILE A C 1
ATOM 863 O O . ILE A 1 105 ? -7.136 2.697 3.272 1.00 98.19 105 ILE A O 1
ATOM 867 N N . LEU A 1 106 ? -7.323 3.743 1.294 1.00 97.75 106 LEU A N 1
ATOM 868 C CA . LEU A 1 106 ? -8.434 4.601 1.716 1.00 97.75 106 LEU A CA 1
ATOM 869 C C . LEU A 1 106 ? -9.680 3.784 2.065 1.00 97.75 106 LEU A C 1
ATOM 871 O O . LEU A 1 106 ? -10.328 4.063 3.077 1.00 97.75 106 LEU A O 1
ATOM 875 N N . ARG A 1 107 ? -9.989 2.753 1.271 1.00 98.19 107 ARG A N 1
ATOM 876 C CA . ARG A 1 107 ? -11.091 1.827 1.549 1.00 98.19 107 ARG A CA 1
ATOM 877 C C . ARG A 1 107 ? -10.884 1.111 2.883 1.00 98.19 107 ARG A C 1
ATOM 879 O O . ARG A 1 107 ? -11.737 1.210 3.759 1.00 98.19 107 ARG A O 1
ATOM 886 N N . LEU A 1 108 ? -9.722 0.485 3.075 1.00 98.12 108 LEU A N 1
ATOM 887 C CA . LEU A 1 108 ? -9.392 -0.245 4.301 1.00 98.12 108 LEU A CA 1
ATOM 888 C C . LEU A 1 108 ? -9.368 0.664 5.535 1.00 98.12 108 LEU A C 1
ATOM 890 O O . LEU A 1 108 ? -9.801 0.255 6.608 1.00 98.12 108 LEU A O 1
ATOM 894 N N . GLN A 1 109 ? -8.906 1.910 5.405 1.00 98.00 109 GLN A N 1
ATOM 895 C CA . GLN A 1 109 ? -8.980 2.897 6.486 1.00 98.00 109 GLN A CA 1
ATOM 896 C C . GLN A 1 109 ? -10.429 3.252 6.842 1.00 98.00 109 GLN A C 1
ATOM 898 O O . GLN A 1 109 ? -10.748 3.405 8.024 1.00 98.00 109 GLN A O 1
ATOM 903 N N . GLY A 1 110 ? -11.306 3.371 5.842 1.00 97.88 110 GLY A N 1
ATOM 904 C CA . GLY A 1 110 ? -12.743 3.557 6.040 1.00 97.88 110 GLY A CA 1
ATOM 905 C C . GLY A 1 110 ? -13.374 2.377 6.782 1.00 97.88 110 GLY A C 1
ATOM 906 O O . GLY A 1 110 ? -14.009 2.568 7.823 1.00 97.88 110 GLY A O 1
ATOM 907 N N . ASP A 1 111 ? -13.128 1.160 6.306 1.00 97.94 111 ASP A N 1
ATOM 908 C CA . ASP A 1 111 ? -13.635 -0.076 6.910 1.00 97.94 111 ASP A CA 1
ATOM 909 C C . ASP A 1 111 ? -13.123 -0.249 8.348 1.00 97.94 111 ASP A C 1
ATOM 911 O O . ASP A 1 111 ? -13.896 -0.520 9.269 1.00 97.94 111 ASP A O 1
ATOM 915 N N . LEU A 1 112 ? -11.837 0.014 8.592 1.00 98.00 112 LEU A N 1
ATOM 916 C CA . LEU A 1 112 ? -11.258 -0.029 9.934 1.00 98.00 112 LEU A CA 1
ATOM 917 C C . LEU A 1 112 ? -11.904 1.006 10.864 1.00 98.00 112 LEU A C 1
ATOM 919 O O . LEU A 1 112 ? -12.187 0.716 12.023 1.00 98.00 112 LEU A O 1
ATOM 923 N N . LYS A 1 113 ? -12.175 2.220 10.373 1.00 97.50 113 LYS A N 1
ATOM 924 C CA . LYS A 1 113 ? -12.828 3.262 11.174 1.00 97.50 113 LYS A CA 1
ATOM 925 C C . LYS A 1 113 ? -14.257 2.873 11.550 1.00 97.50 113 LYS A C 1
ATOM 927 O O . LYS A 1 113 ? -14.661 3.099 12.690 1.00 97.50 113 LYS A O 1
ATOM 932 N N . THR A 1 114 ? -15.016 2.302 10.615 1.00 97.00 114 THR A N 1
ATOM 933 C CA . THR A 1 114 ? -16.404 1.877 10.867 1.00 97.00 114 THR A CA 1
ATOM 934 C C . THR A 1 114 ? -16.471 0.697 11.834 1.00 97.00 114 THR A C 1
ATOM 936 O O . THR A 1 114 ? -17.194 0.773 12.826 1.00 97.00 114 THR A O 1
ATOM 939 N N . THR A 1 115 ? -15.666 -0.343 11.615 1.00 97.50 115 THR A N 1
ATOM 940 C CA . THR A 1 115 ? -15.586 -1.514 12.506 1.00 97.50 115 THR A CA 1
ATOM 941 C C . THR A 1 115 ? -15.099 -1.130 13.900 1.00 97.50 115 THR A C 1
ATOM 943 O O . THR A 1 115 ? -15.692 -1.539 14.896 1.00 97.50 115 THR A O 1
ATOM 946 N N . ASN A 1 116 ? -14.090 -0.262 14.006 1.00 97.38 116 ASN A N 1
ATOM 947 C CA . ASN A 1 116 ? -13.625 0.232 15.300 1.00 97.38 116 ASN A CA 1
ATOM 948 C C . ASN A 1 116 ? -14.711 1.037 16.037 1.00 97.38 116 ASN A C 1
ATOM 950 O O . ASN A 1 116 ? -14.869 0.898 17.247 1.00 97.38 116 ASN A O 1
ATOM 954 N N . ALA A 1 117 ? -15.502 1.845 15.322 1.00 96.19 117 ALA A N 1
ATOM 955 C CA . ALA A 1 117 ? -16.634 2.555 15.917 1.00 96.19 117 ALA A CA 1
ATOM 956 C C . ALA A 1 117 ? -17.728 1.590 16.413 1.00 96.19 117 ALA A C 1
ATOM 958 O O . ALA A 1 117 ? -18.267 1.795 17.501 1.00 96.19 117 ALA A O 1
ATOM 959 N N . GLN A 1 118 ? -18.020 0.526 15.657 1.00 96.69 118 GLN A N 1
ATOM 960 C CA . GLN A 1 118 ? -18.966 -0.520 16.060 1.00 96.69 118 GLN A CA 1
ATOM 961 C C . GLN A 1 118 ? -18.502 -1.233 17.334 1.00 96.69 118 GLN A C 1
ATOM 963 O O . GLN A 1 118 ? -19.234 -1.236 18.323 1.00 96.69 118 GLN A O 1
ATOM 968 N N . TYR A 1 119 ? -17.269 -1.751 17.355 1.00 96.81 119 TYR A N 1
ATOM 969 C CA . TYR A 1 119 ? -16.726 -2.435 18.530 1.00 96.81 119 TYR A CA 1
ATOM 970 C C . TYR A 1 119 ? -16.600 -1.509 19.739 1.00 96.81 119 TYR A C 1
ATOM 972 O O . TYR A 1 119 ? -16.908 -1.911 20.856 1.00 96.81 119 TYR A O 1
ATOM 980 N N . SER A 1 120 ? -16.199 -0.251 19.542 1.00 96.75 120 SER A N 1
ATOM 981 C CA . SER A 1 120 ? -16.148 0.728 20.630 1.00 96.75 120 SER A CA 1
ATOM 982 C C . SER A 1 120 ? -17.535 0.974 21.240 1.00 96.75 120 SER A C 1
ATOM 984 O O . SER A 1 120 ? -17.665 1.021 22.466 1.00 96.75 120 SER A O 1
ATOM 986 N N . GLY A 1 121 ? -18.575 1.073 20.406 1.00 96.81 121 GLY A N 1
ATOM 987 C CA . GLY A 1 121 ? -19.963 1.178 20.858 1.00 96.81 121 GLY A CA 1
ATOM 988 C C . GLY A 1 121 ? -20.435 -0.067 21.612 1.00 96.81 121 GLY A C 1
ATOM 989 O O . GLY A 1 121 ? -21.020 0.056 22.688 1.00 96.81 121 GLY A O 1
ATOM 990 N N . GLU A 1 122 ? -20.132 -1.257 21.094 1.00 97.12 122 GLU A N 1
ATOM 991 C CA . GLU A 1 122 ? -20.489 -2.532 21.724 1.00 97.12 122 GLU A CA 1
ATOM 992 C C . GLU A 1 122 ? -19.793 -2.720 23.077 1.00 97.12 122 GLU A C 1
ATOM 994 O O . GLU A 1 122 ? -20.443 -3.057 24.066 1.00 97.12 122 GLU A O 1
ATOM 999 N N . VAL A 1 123 ? -18.495 -2.417 23.166 1.00 97.50 123 VAL A N 1
ATOM 1000 C CA . VAL A 1 123 ? -17.742 -2.452 24.428 1.00 97.50 123 VAL A CA 1
ATOM 1001 C C . VAL A 1 123 ? -18.352 -1.494 25.444 1.00 97.50 123 VAL A C 1
ATOM 1003 O O . VAL A 1 123 ? -18.517 -1.868 26.607 1.00 97.50 123 VAL A O 1
ATOM 1006 N N . LYS A 1 124 ? -18.725 -0.277 25.029 1.00 95.75 124 LYS A N 1
ATOM 1007 C CA . LYS A 1 124 ? -19.368 0.694 25.920 1.00 95.75 124 LYS A CA 1
ATOM 1008 C C . LYS A 1 124 ? -20.705 0.163 26.443 1.00 95.75 124 LYS A C 1
ATOM 1010 O O . LYS A 1 124 ? -20.913 0.144 27.654 1.00 95.75 124 LYS A O 1
ATOM 1015 N N . PHE A 1 125 ? -21.554 -0.345 25.553 1.00 96.44 125 PHE A N 1
ATOM 1016 C CA . PHE A 1 125 ? -22.846 -0.928 25.911 1.00 96.44 125 PHE A CA 1
ATOM 1017 C C . PHE A 1 125 ? -22.706 -2.123 26.867 1.00 96.44 125 PHE A C 1
ATOM 1019 O O . PHE A 1 125 ? -23.381 -2.191 27.895 1.00 96.44 125 PHE A O 1
ATOM 1026 N N . LEU A 1 126 ? -21.799 -3.058 26.570 1.00 97.00 126 LEU A N 1
ATOM 1027 C CA . LEU A 1 126 ? -21.548 -4.222 27.421 1.00 97.00 126 LEU A CA 1
ATOM 1028 C C . LEU A 1 126 ? -20.978 -3.823 28.785 1.00 97.00 126 LEU A C 1
ATOM 1030 O O . LEU A 1 126 ? -21.356 -4.416 29.795 1.00 97.00 126 LEU A O 1
ATOM 1034 N N . THR A 1 127 ? -20.117 -2.805 28.828 1.00 93.94 127 THR A N 1
ATOM 1035 C CA . THR A 1 127 ? -19.561 -2.269 30.077 1.00 93.94 127 THR A CA 1
ATOM 1036 C C . THR A 1 127 ? -20.659 -1.667 30.953 1.00 93.94 127 THR A C 1
ATOM 1038 O O . THR A 1 127 ? -20.748 -2.002 32.132 1.00 93.94 127 THR A O 1
ATOM 1041 N N . GLU A 1 128 ? -21.536 -0.835 30.385 1.00 92.12 128 GLU A N 1
ATOM 1042 C CA . GLU A 1 128 ? -22.676 -0.238 31.098 1.00 92.12 128 GLU A CA 1
ATOM 1043 C C . GLU A 1 128 ? -23.644 -1.311 31.621 1.00 92.12 128 GLU A C 1
ATOM 1045 O O . GLU A 1 128 ? -24.093 -1.264 32.775 1.00 92.12 128 GLU A O 1
ATOM 1050 N N . ARG A 1 129 ? -23.922 -2.332 30.799 1.00 94.00 129 ARG A N 1
ATOM 1051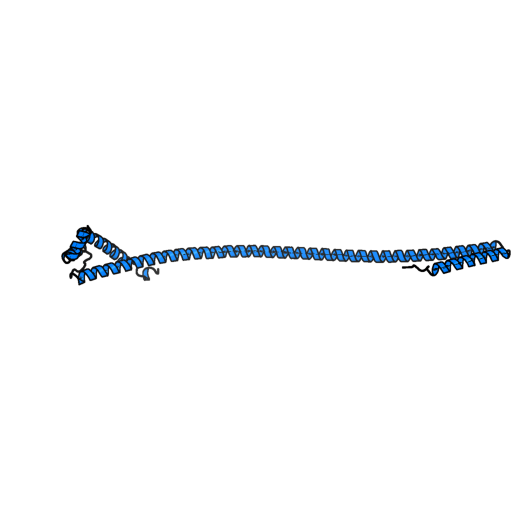 C CA . ARG A 1 129 ? -24.771 -3.461 31.191 1.00 94.00 129 ARG A CA 1
ATOM 1052 C C . ARG A 1 129 ? -24.150 -4.252 32.340 1.00 94.00 129 ARG A C 1
ATOM 1054 O O . ARG A 1 129 ? -24.830 -4.512 33.329 1.00 94.00 129 ARG A O 1
ATOM 1061 N N . LEU A 1 130 ? -22.859 -4.575 32.249 1.00 90.06 130 LEU A N 1
ATOM 1062 C CA . LEU A 1 130 ? -22.133 -5.286 33.300 1.00 90.06 130 LEU A CA 1
ATOM 1063 C C . LEU A 1 130 ? -22.125 -4.499 34.615 1.00 90.06 130 LEU A C 1
ATOM 1065 O O . LEU A 1 130 ? -22.406 -5.075 35.664 1.00 90.06 130 LEU A O 1
ATOM 1069 N N . GLN A 1 131 ? -21.859 -3.191 34.570 1.00 83.44 131 GLN A N 1
ATOM 1070 C CA . GLN A 1 131 ? -21.882 -2.329 35.756 1.00 83.44 131 GLN A CA 1
ATOM 1071 C C . GLN A 1 131 ? -23.253 -2.339 36.437 1.00 83.44 131 GLN A C 1
ATOM 1073 O O . GLN A 1 131 ? -23.339 -2.457 37.661 1.00 83.44 131 GLN A O 1
ATOM 1078 N N . THR A 1 132 ? -24.326 -2.278 35.648 1.00 83.88 132 THR A N 1
ATOM 1079 C CA . THR A 1 132 ? -25.699 -2.317 36.161 1.00 83.88 132 THR A CA 1
ATOM 1080 C C . THR A 1 132 ? -26.007 -3.670 36.804 1.00 83.88 132 THR A C 1
ATOM 1082 O O . THR A 1 132 ? -26.504 -3.718 37.930 1.00 83.88 132 THR A O 1
ATOM 1085 N N . THR A 1 133 ? -25.658 -4.778 36.144 1.00 85.12 133 THR A N 1
ATOM 1086 C CA . THR A 1 133 ? -25.838 -6.126 36.700 1.00 85.12 133 THR A CA 1
ATOM 1087 C C . THR A 1 133 ? -25.016 -6.329 37.974 1.00 85.12 133 THR A C 1
ATOM 1089 O O . THR A 1 133 ? -25.519 -6.889 38.945 1.00 85.12 133 THR A O 1
ATOM 1092 N N . MET A 1 134 ? -23.778 -5.831 38.027 1.00 72.94 134 MET A N 1
ATOM 1093 C CA . MET A 1 134 ? -22.951 -5.884 39.237 1.00 72.94 134 MET A CA 1
ATOM 1094 C C . MET A 1 134 ? -23.567 -5.077 40.383 1.00 72.94 134 MET A C 1
ATOM 1096 O O . MET A 1 134 ? -23.598 -5.558 41.514 1.00 72.94 134 MET A O 1
ATOM 1100 N N . ALA A 1 135 ? -24.097 -3.883 40.110 1.00 71.31 135 ALA A N 1
ATOM 1101 C CA . ALA A 1 135 ? -24.778 -3.078 41.121 1.00 71.31 135 ALA A CA 1
ATOM 1102 C C . ALA A 1 135 ? -26.026 -3.791 41.671 1.00 71.31 135 ALA A C 1
ATOM 1104 O O . ALA A 1 135 ? -26.241 -3.819 42.885 1.00 71.31 135 ALA A O 1
ATOM 1105 N N . GLN A 1 136 ? -26.816 -4.421 40.796 1.00 76.31 136 GLN A N 1
ATOM 1106 C CA . GLN A 1 136 ? -27.962 -5.243 41.194 1.00 76.31 136 GLN A CA 1
ATOM 1107 C C . GLN A 1 136 ? -27.531 -6.443 42.045 1.00 76.31 136 GLN A C 1
ATOM 1109 O O . GLN A 1 136 ? -28.104 -6.677 43.108 1.00 76.31 136 GLN A O 1
ATOM 1114 N N . TYR A 1 137 ? -26.492 -7.164 41.621 1.00 77.50 137 TYR A N 1
ATOM 1115 C CA . TYR A 1 137 ? -25.947 -8.300 42.358 1.00 77.50 137 TYR A CA 1
ATOM 1116 C C . TYR A 1 137 ? -25.473 -7.896 43.760 1.00 77.50 137 TYR A C 1
ATOM 1118 O O . TYR A 1 137 ? -25.875 -8.512 44.744 1.00 77.50 137 TYR A O 1
ATOM 1126 N N . LEU A 1 138 ? -24.682 -6.825 43.875 1.00 70.19 138 LEU A N 1
ATOM 1127 C CA . LEU A 1 138 ? -24.198 -6.328 45.165 1.00 70.19 138 LEU A CA 1
ATOM 1128 C C . LEU A 1 138 ? -25.350 -5.886 46.074 1.00 70.19 138 LEU A C 1
ATOM 1130 O O . LEU A 1 138 ? -25.323 -6.157 47.276 1.00 70.19 138 LEU A O 1
ATOM 1134 N N . ARG A 1 139 ? -26.392 -5.260 45.511 1.00 73.81 139 ARG A N 1
ATOM 1135 C CA . ARG A 1 139 ? -27.606 -4.907 46.259 1.00 73.81 139 ARG A CA 1
ATOM 1136 C C . ARG A 1 139 ? -28.298 -6.155 46.810 1.00 73.81 139 ARG A C 1
ATOM 1138 O O . ARG A 1 139 ? -28.608 -6.193 47.998 1.00 73.81 139 ARG A O 1
ATOM 1145 N N . LEU A 1 140 ? -28.510 -7.176 45.980 1.00 75.88 140 LEU A N 1
ATOM 1146 C CA . LEU A 1 140 ? -29.134 -8.437 46.395 1.00 75.88 140 LEU A CA 1
ATOM 1147 C C . LEU A 1 140 ? -28.292 -9.178 47.438 1.00 75.88 140 LEU A C 1
ATOM 1149 O O . LEU A 1 140 ? -28.828 -9.645 48.440 1.00 75.88 140 LEU A O 1
ATOM 1153 N N . GLN A 1 141 ? -26.973 -9.231 47.254 1.00 75.69 141 GLN A N 1
ATOM 1154 C CA . GLN A 1 141 ? -26.062 -9.832 48.224 1.00 75.69 141 GLN A CA 1
ATOM 1155 C C . GLN A 1 141 ? -26.126 -9.107 49.577 1.00 75.69 141 GLN A C 1
ATOM 1157 O O . GLN A 1 141 ? -26.175 -9.757 50.623 1.00 75.69 141 GLN A O 1
ATOM 1162 N N . GLY A 1 142 ? -26.180 -7.771 49.571 1.00 69.50 142 GLY A N 1
ATOM 1163 C CA . GLY A 1 142 ? -26.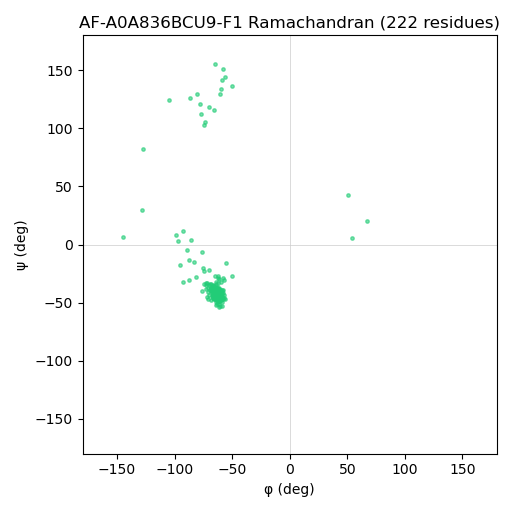385 -6.970 50.779 1.00 69.50 142 GLY A CA 1
ATOM 1164 C C . GLY A 1 142 ? -27.710 -7.290 51.478 1.00 69.50 142 GLY A C 1
ATOM 1165 O O . GLY A 1 142 ? -27.730 -7.483 52.693 1.00 69.50 142 GLY A O 1
ATOM 1166 N N . LEU A 1 143 ? -28.801 -7.419 50.716 1.00 67.69 143 LEU A N 1
ATOM 1167 C CA . LEU A 1 143 ? -30.118 -7.792 51.247 1.00 67.69 143 LEU A CA 1
ATOM 1168 C C . LEU A 1 143 ? -30.120 -9.196 51.869 1.00 67.69 143 LEU A C 1
ATOM 1170 O O . LEU A 1 143 ? -30.639 -9.372 52.971 1.00 67.69 143 LEU A O 1
ATOM 1174 N N . LEU A 1 144 ? -29.506 -10.181 51.209 1.00 69.44 144 LEU A N 1
ATOM 1175 C CA . LEU A 1 144 ? -29.406 -11.554 51.716 1.00 69.44 144 LEU A CA 1
ATOM 1176 C C . LEU A 1 144 ? -28.563 -11.639 52.993 1.00 69.44 144 LEU A C 1
ATOM 1178 O O . LEU A 1 144 ? -28.968 -12.294 53.952 1.00 69.44 144 LEU A O 1
ATOM 1182 N N . SER A 1 145 ? -27.425 -10.940 53.033 1.00 69.75 145 SER A N 1
ATOM 1183 C CA . SER A 1 145 ? -26.572 -10.867 54.225 1.00 69.75 145 SER A CA 1
ATOM 1184 C C . SER A 1 145 ? -27.329 -10.274 55.418 1.00 69.75 145 SER A C 1
ATOM 1186 O O . SER A 1 145 ? -27.361 -10.861 56.501 1.00 69.75 145 SER A O 1
ATOM 1188 N N . MET A 1 146 ? -28.028 -9.154 55.209 1.00 63.97 146 MET A N 1
ATOM 1189 C CA . MET A 1 146 ? -28.826 -8.525 56.263 1.00 63.97 146 MET A CA 1
ATOM 1190 C C . MET A 1 146 ? -30.010 -9.394 56.713 1.00 63.97 146 MET A C 1
ATOM 1192 O O . MET A 1 146 ? -30.301 -9.450 57.907 1.00 63.97 146 MET A O 1
ATOM 1196 N N . ARG A 1 147 ? -30.664 -10.119 55.796 1.00 67.12 147 ARG A N 1
ATOM 1197 C CA . ARG A 1 147 ? -31.712 -11.091 56.143 1.00 67.12 147 ARG A CA 1
ATOM 1198 C C . ARG A 1 147 ? -31.175 -12.206 57.045 1.00 67.12 147 ARG A C 1
ATOM 1200 O O . ARG A 1 147 ? -31.791 -12.485 58.069 1.00 67.12 147 ARG A O 1
ATOM 1207 N N . GLY A 1 148 ? -30.022 -12.789 56.713 1.00 63.59 148 GLY A N 1
ATOM 1208 C CA . GLY A 1 148 ? -29.394 -13.828 57.535 1.00 63.59 148 GLY A CA 1
ATOM 1209 C C . GLY A 1 148 ? -29.040 -13.340 58.945 1.00 63.59 148 GLY A C 1
ATOM 1210 O O . GLY A 1 148 ? -29.256 -14.057 59.921 1.00 63.59 148 GLY A O 1
ATOM 1211 N N . ILE A 1 149 ? -28.573 -12.091 59.078 1.00 63.84 149 ILE A N 1
ATOM 1212 C CA . ILE A 1 149 ? -28.336 -11.461 60.389 1.00 63.84 149 ILE A CA 1
ATOM 1213 C C . ILE A 1 149 ? -29.642 -11.361 61.188 1.00 63.84 149 ILE A C 1
ATOM 1215 O O . ILE A 1 149 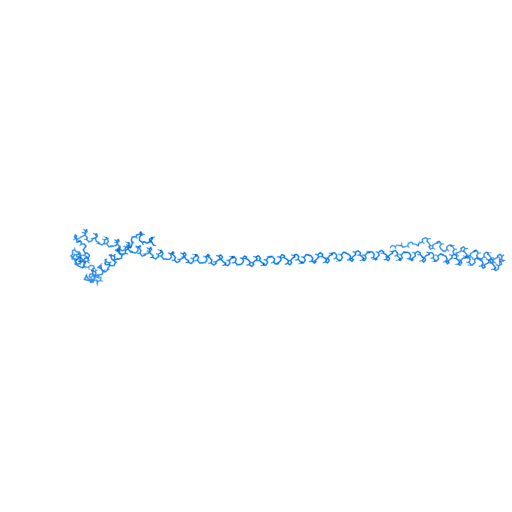? -29.653 -11.679 62.378 1.00 63.84 149 ILE A O 1
ATOM 1219 N N . MET A 1 150 ? -30.745 -10.960 60.553 1.00 65.44 150 MET A N 1
ATOM 1220 C CA . MET A 1 150 ? -32.039 -10.869 61.234 1.00 65.44 150 MET A CA 1
ATOM 1221 C C . MET A 1 150 ? -32.578 -12.231 61.664 1.00 65.44 150 MET A C 1
ATOM 1223 O O . MET A 1 150 ? -33.025 -12.358 62.800 1.00 65.44 150 MET A O 1
ATOM 1227 N N . GLU A 1 151 ? -32.492 -13.248 60.806 1.00 64.62 151 GLU A N 1
ATOM 1228 C CA . GLU A 1 151 ? -32.888 -14.619 61.152 1.00 64.62 151 GLU A CA 1
ATOM 1229 C C . GLU A 1 151 ? -32.052 -15.148 62.332 1.00 64.62 151 GLU A C 1
ATOM 1231 O O . GLU A 1 151 ? -32.599 -15.712 63.279 1.00 64.62 151 GLU A O 1
ATOM 1236 N N . TYR A 1 152 ? -30.741 -14.876 62.358 1.00 66.12 152 TYR A N 1
ATOM 1237 C CA . TYR A 1 152 ? -29.878 -15.235 63.487 1.00 66.12 152 TYR A CA 1
ATOM 1238 C C . TYR A 1 152 ? -30.262 -14.515 64.787 1.00 66.12 152 TYR A C 1
ATOM 1240 O O . TYR A 1 152 ? -30.303 -15.146 65.846 1.00 66.12 152 TYR A O 1
ATOM 1248 N N . ILE A 1 153 ? -30.548 -13.208 64.734 1.00 66.56 153 ILE A N 1
ATOM 1249 C CA . ILE A 1 153 ? -30.986 -12.438 65.908 1.00 66.56 153 ILE A CA 1
ATOM 1250 C C . ILE A 1 153 ? -32.302 -13.004 66.443 1.00 66.56 153 ILE A C 1
ATOM 1252 O O . ILE A 1 153 ? -32.400 -13.262 67.641 1.00 66.56 153 ILE A O 1
ATOM 1256 N N . GLN A 1 154 ? -33.277 -13.250 65.566 1.00 66.88 154 GLN A N 1
ATOM 1257 C CA . GLN A 1 154 ? -34.579 -13.803 65.939 1.00 66.88 154 GLN A CA 1
ATOM 1258 C C . GLN A 1 154 ? -34.452 -15.190 66.575 1.00 66.88 154 GLN A C 1
ATOM 1260 O O . GLN A 1 154 ? -34.996 -15.412 67.656 1.00 66.88 154 GLN A O 1
ATOM 1265 N N . ASN A 1 155 ? -33.678 -16.090 65.963 1.00 67.38 155 ASN A N 1
ATOM 1266 C CA . ASN A 1 155 ? -33.435 -17.424 66.512 1.00 67.38 155 ASN A CA 1
ATOM 1267 C C . ASN A 1 155 ? -32.707 -17.345 67.857 1.00 67.38 155 ASN A C 1
ATOM 1269 O O . ASN A 1 155 ? -33.115 -17.985 68.819 1.00 67.38 155 ASN A O 1
ATOM 1273 N N . THR A 1 156 ? -31.683 -16.493 67.971 1.00 68.44 156 THR A N 1
ATOM 1274 C CA . THR A 1 156 ? -30.933 -16.316 69.223 1.00 68.44 156 THR A CA 1
ATOM 1275 C C . THR A 1 156 ? -31.811 -15.758 70.343 1.00 68.44 156 THR A C 1
ATOM 1277 O O . THR A 1 156 ? -31.637 -16.141 71.499 1.00 68.44 156 THR A O 1
ATOM 1280 N N . MET A 1 157 ? -32.729 -14.839 70.032 1.00 70.81 157 MET A N 1
ATOM 1281 C CA . MET A 1 157 ? -33.695 -14.321 71.002 1.00 70.81 157 MET A CA 1
ATOM 1282 C C . MET A 1 157 ? -34.633 -15.421 71.474 1.00 70.81 157 MET A C 1
ATOM 1284 O O . MET A 1 157 ? -34.738 -15.659 72.678 1.00 70.81 157 MET A O 1
ATOM 1288 N N . PHE A 1 158 ? -35.242 -16.131 70.529 1.00 72.12 158 PHE A N 1
ATOM 1289 C CA . PHE A 1 158 ? -36.208 -17.173 70.830 1.00 72.12 158 PHE A CA 1
ATOM 1290 C C . PHE A 1 158 ? -35.575 -18.330 71.617 1.00 72.12 158 PHE A C 1
ATOM 1292 O O . PHE A 1 158 ? -36.036 -18.657 72.705 1.00 72.12 158 PHE A O 1
ATOM 1299 N N . GLU A 1 159 ? -34.452 -18.880 71.154 1.00 73.12 159 GLU A N 1
ATOM 1300 C CA . GLU A 1 159 ? -33.776 -20.006 71.813 1.00 73.12 159 GLU A CA 1
ATOM 1301 C C . GLU A 1 159 ? -33.255 -19.668 73.214 1.00 73.12 159 GLU A C 1
ATOM 1303 O O . GLU A 1 159 ? -33.194 -20.538 74.081 1.00 73.12 159 GLU A O 1
ATOM 1308 N N . ARG A 1 160 ? -32.836 -18.417 73.452 1.00 71.25 160 ARG A N 1
ATOM 1309 C CA . ARG A 1 160 ? -32.210 -18.028 74.728 1.00 71.25 160 ARG A CA 1
ATOM 1310 C C . ARG A 1 160 ? -33.169 -17.418 75.738 1.00 71.25 160 ARG A C 1
ATOM 1312 O O . ARG A 1 160 ? -32.776 -17.310 76.898 1.00 71.25 160 ARG A O 1
ATOM 1319 N N . THR A 1 161 ? -34.345 -16.957 75.315 1.00 67.44 161 THR A N 1
ATOM 1320 C CA . THR A 1 161 ? -35.272 -16.213 76.192 1.00 67.44 161 THR A CA 1
ATOM 1321 C C . THR A 1 161 ? -36.757 -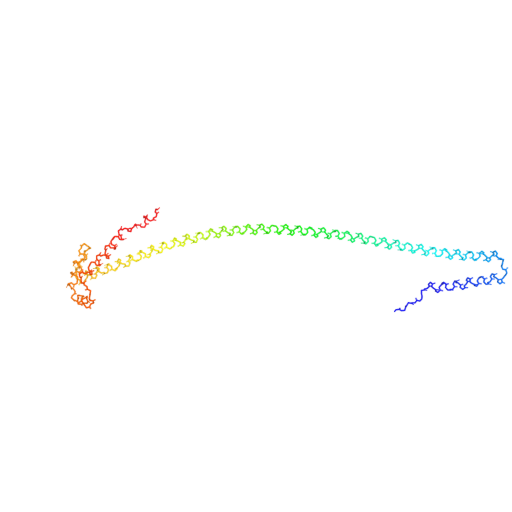16.475 75.930 1.00 67.44 161 THR A C 1
ATOM 1323 O O . THR A 1 161 ? -37.597 -15.790 76.491 1.00 67.44 161 THR A O 1
ATOM 1326 N N . ASP A 1 162 ? -37.128 -17.415 75.059 1.00 78.75 162 ASP A N 1
ATOM 1327 C CA . ASP A 1 162 ? -38.527 -17.672 74.652 1.00 78.75 162 ASP A CA 1
ATOM 1328 C C . ASP A 1 162 ? -39.282 -16.424 74.119 1.00 78.75 162 ASP A C 1
ATOM 1330 O O . ASP A 1 162 ? -40.470 -16.462 73.798 1.00 78.75 162 ASP A O 1
ATOM 1334 N N . VAL A 1 163 ? -38.583 -15.291 73.964 1.00 77.12 163 VAL A N 1
ATOM 1335 C CA . VAL A 1 163 ? -39.112 -14.052 73.406 1.00 77.12 163 VAL A CA 1
ATOM 1336 C C . VAL A 1 163 ? -39.185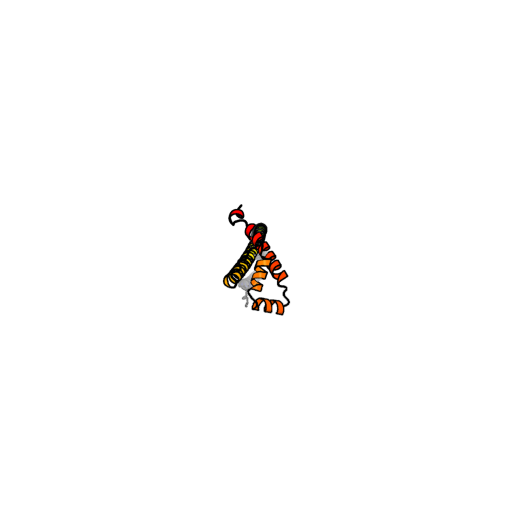 -14.220 71.899 1.00 77.12 163 VAL A C 1
ATOM 1338 O O . VAL A 1 163 ? -38.167 -14.286 71.205 1.00 77.12 163 VAL A O 1
ATOM 1341 N N . LYS A 1 164 ? -40.410 -14.267 71.377 1.00 77.12 164 LYS A N 1
ATOM 1342 C CA . LYS A 1 164 ? -40.661 -14.209 69.938 1.00 77.12 164 LYS A CA 1
ATOM 1343 C C . LYS A 1 164 ? -40.607 -12.766 69.469 1.00 77.12 164 LYS A C 1
ATOM 1345 O O . LYS A 1 164 ? -41.273 -11.894 70.019 1.00 77.12 164 LYS A O 1
ATOM 1350 N N . TRP A 1 165 ? -39.827 -12.531 68.423 1.00 71.62 165 TRP A N 1
ATOM 1351 C CA . TRP A 1 165 ? -39.756 -11.225 67.788 1.00 71.62 165 TRP A CA 1
ATOM 1352 C C . TRP A 1 165 ? -41.056 -10.906 67.042 1.00 71.62 165 TRP A C 1
ATOM 1354 O O . TRP A 1 165 ? -41.392 -11.582 66.069 1.00 71.62 165 TRP A O 1
ATOM 1364 N N . ASP A 1 166 ? -41.747 -9.844 67.454 1.00 72.75 166 ASP A N 1
ATOM 1365 C CA . ASP A 1 166 ? -42.839 -9.231 66.697 1.00 72.75 166 ASP A CA 1
ATOM 1366 C C . ASP A 1 166 ? -42.355 -7.922 66.065 1.00 72.75 166 ASP A C 1
ATOM 1368 O O . ASP A 1 166 ? -41.901 -6.999 66.739 1.00 72.75 166 ASP A O 1
ATOM 1372 N N . ARG A 1 167 ? -42.494 -7.819 64.743 1.00 63.88 167 ARG A N 1
ATOM 1373 C CA . ARG A 1 167 ? -42.103 -6.631 63.978 1.00 63.88 167 ARG A CA 1
ATOM 1374 C C . ARG A 1 167 ? -42.863 -5.365 64.365 1.00 63.88 167 ARG A C 1
ATOM 1376 O O . ARG A 1 167 ? -42.326 -4.273 64.207 1.00 63.88 167 ARG A O 1
ATOM 1383 N N . PHE A 1 168 ? -44.103 -5.498 64.827 1.00 67.75 168 PHE A N 1
ATOM 1384 C CA . PHE A 1 168 ? -44.942 -4.364 65.212 1.00 67.75 168 PHE A CA 1
ATOM 1385 C C . PHE A 1 168 ? -44.724 -3.948 66.670 1.00 67.75 168 PHE A C 1
ATOM 1387 O O . PHE A 1 168 ? -45.119 -2.851 67.055 1.00 67.75 168 PHE A O 1
ATOM 1394 N N . GLN A 1 169 ? -44.050 -4.793 67.456 1.00 74.25 169 GLN A N 1
ATOM 1395 C CA . GLN A 1 169 ? -43.742 -4.579 68.872 1.00 74.25 169 GLN A CA 1
ATOM 1396 C C . GLN A 1 169 ? -42.245 -4.771 69.160 1.00 74.25 169 GLN A C 1
ATOM 1398 O O . GLN A 1 169 ? -41.823 -5.158 70.243 1.00 74.25 169 GLN A O 1
ATOM 1403 N N . ALA A 1 170 ? -41.401 -4.481 68.175 1.00 67.12 170 ALA A N 1
ATOM 1404 C CA . ALA A 1 170 ? -39.983 -4.819 68.220 1.00 67.12 170 ALA A CA 1
ATOM 1405 C C . ALA A 1 170 ? -39.211 -4.131 69.366 1.00 67.12 170 ALA A C 1
ATOM 1407 O O . ALA A 1 170 ? -38.256 -4.698 69.897 1.00 67.12 170 ALA A O 1
ATOM 1408 N N . MET A 1 171 ? -39.650 -2.944 69.798 1.00 72.19 171 MET A N 1
ATOM 1409 C CA . MET A 1 171 ? -39.072 -2.252 70.954 1.00 72.19 171 MET A CA 1
ATOM 1410 C C . MET A 1 171 ? -39.339 -3.000 72.267 1.00 72.19 171 MET A C 1
ATOM 1412 O O . MET A 1 171 ? -38.413 -3.188 73.057 1.00 72.19 171 MET A O 1
ATOM 1416 N N . SER A 1 172 ? -40.570 -3.478 72.477 1.00 78.00 172 SER A N 1
ATOM 1417 C CA . SER A 1 172 ? -40.907 -4.259 73.668 1.00 78.00 172 SER A CA 1
ATOM 1418 C C . SER A 1 172 ? -40.271 -5.644 73.612 1.00 78.00 172 SER A C 1
ATOM 1420 O O . SER A 1 172 ? -39.659 -6.046 74.592 1.00 78.00 172 SER A O 1
ATOM 1422 N N . CYS A 1 173 ? -40.258 -6.317 72.453 1.00 75.56 173 CYS A N 1
ATOM 1423 C CA . CYS A 1 173 ? -39.538 -7.587 72.290 1.00 75.56 173 CYS A CA 1
ATOM 1424 C C . CYS A 1 173 ? -38.036 -7.451 72.612 1.00 75.56 173 CYS A C 1
ATOM 1426 O O . CYS A 1 173 ? -37.448 -8.335 73.232 1.00 75.56 173 CYS A O 1
ATOM 1428 N N . TRP A 1 174 ? -37.396 -6.343 72.216 1.00 75.88 174 TRP A N 1
ATOM 1429 C CA . TRP A 1 174 ? -35.997 -6.073 72.559 1.00 75.88 174 TRP A CA 1
ATOM 1430 C C . TRP A 1 174 ? -35.798 -5.838 74.060 1.00 75.88 174 TRP A C 1
ATOM 1432 O O . TRP A 1 174 ? -34.877 -6.404 74.653 1.00 75.88 174 TRP A O 1
ATOM 1442 N N . GLN A 1 175 ? -36.655 -5.028 74.684 1.00 77.94 175 GLN A N 1
ATOM 1443 C CA . GLN A 1 175 ? -36.601 -4.789 76.127 1.00 77.94 175 GLN A CA 1
ATOM 1444 C C . GLN A 1 175 ? -36.824 -6.085 76.911 1.00 77.94 175 GLN A C 1
ATOM 1446 O O . GLN A 1 175 ? -36.038 -6.382 77.807 1.00 77.94 175 GLN A O 1
ATOM 1451 N N . ASP A 1 176 ? -37.799 -6.904 76.522 1.00 80.81 176 ASP A N 1
ATOM 1452 C CA . ASP A 1 176 ? -38.069 -8.206 77.134 1.00 80.81 176 ASP A CA 1
ATOM 1453 C C . ASP A 1 176 ? -36.866 -9.147 77.001 1.00 80.81 176 ASP A C 1
ATOM 1455 O O . ASP A 1 176 ? -36.430 -9.745 77.986 1.00 80.81 176 ASP A O 1
ATOM 1459 N N . TYR A 1 177 ? -36.247 -9.208 75.818 1.00 79.12 177 TYR A N 1
ATOM 1460 C CA . TYR A 1 177 ? -35.026 -9.981 75.591 1.00 79.12 177 TYR A CA 1
ATOM 1461 C C . TYR A 1 177 ? -33.859 -9.529 76.487 1.00 79.12 177 TYR A C 1
ATOM 1463 O O . TYR A 1 177 ? -33.155 -10.358 77.071 1.00 79.12 177 TYR A O 1
ATOM 1471 N N . VAL A 1 178 ? -33.633 -8.217 76.616 1.00 78.50 178 VAL A N 1
ATOM 1472 C CA . VAL A 1 178 ? -32.559 -7.664 77.461 1.00 78.50 178 VAL A CA 1
ATOM 1473 C C . VAL A 1 178 ? -32.855 -7.884 78.946 1.00 78.50 178 VAL A C 1
ATOM 1475 O O . VAL A 1 178 ? -31.945 -8.254 79.691 1.00 78.50 178 VAL A O 1
ATOM 1478 N N . ASN A 1 179 ? -34.112 -7.733 79.366 1.00 82.12 179 ASN A N 1
ATOM 1479 C CA . ASN A 1 179 ? -34.561 -7.955 80.742 1.00 82.12 179 ASN A CA 1
ATOM 1480 C C . ASN A 1 179 ? -34.366 -9.413 81.174 1.00 82.12 179 ASN A C 1
ATOM 1482 O O . ASN A 1 179 ? -33.946 -9.680 82.300 1.00 82.12 179 ASN A O 1
ATOM 1486 N N . GLN A 1 180 ? -34.582 -10.360 80.261 1.00 84.12 180 GLN A N 1
ATOM 1487 C CA . GLN A 1 180 ? -34.321 -11.778 80.504 1.00 84.12 180 GLN A CA 1
ATOM 1488 C C . GLN A 1 180 ? -32.827 -12.150 80.462 1.00 84.12 180 GLN A C 1
ATOM 1490 O O . GLN A 1 180 ? -32.455 -13.276 80.799 1.00 84.12 180 GLN A O 1
ATOM 1495 N N . ARG A 1 181 ? -31.928 -11.220 80.095 1.00 79.94 181 ARG A N 1
ATOM 1496 C CA . ARG A 1 181 ? -30.474 -11.457 80.024 1.00 79.94 181 ARG A CA 1
ATOM 1497 C C . ARG A 1 181 ? -29.674 -10.412 80.815 1.00 79.94 181 ARG A C 1
ATOM 1499 O O . ARG A 1 181 ? -29.032 -9.538 80.224 1.00 79.94 181 ARG A O 1
ATOM 1506 N N . PRO A 1 182 ? -29.548 -10.577 82.146 1.00 79.38 182 PRO A N 1
ATOM 1507 C CA . PRO A 1 182 ? -28.821 -9.640 83.013 1.00 79.38 182 PRO A CA 1
ATOM 1508 C C . PRO A 1 182 ? -27.351 -9.415 82.614 1.00 79.38 182 PRO A C 1
ATOM 1510 O O . PRO A 1 182 ? -26.785 -8.342 82.825 1.00 79.38 182 PRO A O 1
ATOM 1513 N N . SER A 1 183 ? -26.703 -10.423 82.020 1.00 77.75 183 SER A N 1
ATOM 1514 C CA . SER A 1 183 ? -25.328 -10.322 81.511 1.00 77.75 183 SER A CA 1
ATOM 1515 C C . SER A 1 183 ? -25.216 -9.428 80.272 1.00 77.75 183 SER A C 1
ATOM 1517 O O . SER A 1 183 ? -24.230 -8.703 80.128 1.0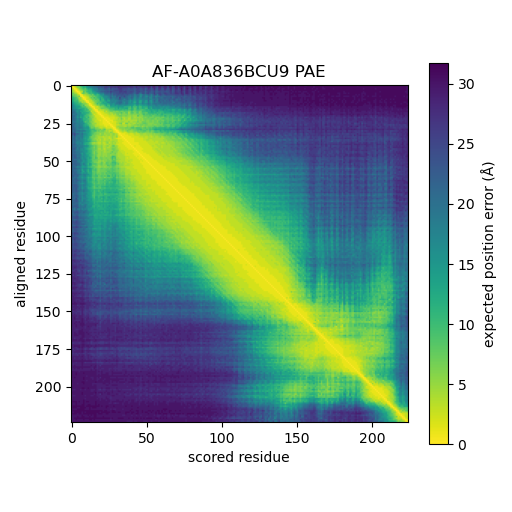0 77.75 183 SER A O 1
ATOM 1519 N N . LEU A 1 184 ? -26.233 -9.434 79.406 1.00 75.12 184 LEU A N 1
ATOM 1520 C CA . LEU A 1 184 ? -26.319 -8.554 78.245 1.00 75.12 184 LEU A CA 1
ATOM 1521 C C . LEU A 1 184 ? -26.573 -7.112 78.688 1.00 75.12 184 LEU A C 1
ATOM 1523 O O . LEU A 1 184 ? -25.881 -6.211 78.225 1.00 75.12 184 LEU A O 1
ATOM 1527 N N . GLN A 1 185 ? -27.477 -6.902 79.645 1.00 76.06 185 GLN A N 1
ATOM 1528 C CA . GLN A 1 185 ? -27.762 -5.582 80.208 1.00 76.06 185 GLN A CA 1
ATOM 1529 C C . GLN A 1 185 ? -26.507 -4.936 80.819 1.00 76.06 185 GLN A C 1
ATOM 1531 O O . GLN A 1 185 ? -26.170 -3.799 80.488 1.00 76.06 185 GLN A O 1
ATOM 1536 N N . LYS A 1 186 ? -25.737 -5.689 81.619 1.00 77.62 186 LYS A N 1
ATOM 1537 C CA . LYS A 1 186 ? -24.438 -5.232 82.150 1.00 77.62 186 LYS A CA 1
ATOM 1538 C C . LYS A 1 186 ? -23.441 -4.877 81.044 1.00 77.62 186 LYS A C 1
ATOM 1540 O O . LYS A 1 186 ? -22.690 -3.913 81.176 1.00 77.62 186 LYS A O 1
ATOM 1545 N N . CYS A 1 187 ? -23.418 -5.649 79.958 1.00 73.69 187 CYS A N 1
ATOM 1546 C CA . CYS A 1 187 ? -22.536 -5.399 78.820 1.00 73.69 187 CYS A CA 1
ATOM 1547 C C . CYS A 1 187 ? -22.920 -4.116 78.063 1.00 73.69 187 CYS A C 1
ATOM 1549 O O . CYS A 1 187 ? -22.045 -3.307 77.754 1.00 73.69 187 CYS A O 1
ATOM 1551 N N . LEU A 1 188 ? -24.218 -3.902 77.820 1.00 73.62 188 LEU A N 1
ATOM 1552 C CA . LEU A 1 188 ? -24.747 -2.700 77.168 1.00 73.62 188 LEU A CA 1
ATOM 1553 C C . LEU A 1 188 ? -24.467 -1.445 78.004 1.00 73.62 188 LEU A C 1
ATOM 1555 O O . LEU A 1 188 ? -23.924 -0.474 77.478 1.00 73.62 188 LEU A O 1
ATOM 1559 N N . MET A 1 189 ? -24.705 -1.513 79.319 1.00 77.00 189 MET A N 1
ATOM 1560 C CA . MET A 1 189 ? -24.375 -0.435 80.259 1.00 77.00 189 MET A CA 1
ATOM 1561 C C . MET A 1 189 ? -22.875 -0.113 80.265 1.00 77.00 189 MET A C 1
ATOM 1563 O O . MET A 1 189 ? -22.495 1.053 80.199 1.00 77.00 189 MET A O 1
ATOM 1567 N N . LYS A 1 190 ? -22.003 -1.133 80.266 1.00 82.00 190 LYS A N 1
ATOM 1568 C CA . LYS A 1 190 ? -20.541 -0.946 80.221 1.00 82.00 190 LYS A CA 1
ATOM 1569 C C . LYS A 1 190 ? -20.065 -0.255 78.937 1.00 82.00 190 LYS A C 1
ATOM 1571 O O . LYS A 1 190 ? -19.012 0.375 78.946 1.00 82.00 190 LYS A O 1
ATOM 1576 N N . ARG A 1 191 ? -20.808 -0.390 77.836 1.00 74.69 191 ARG A N 1
ATOM 1577 C CA . ARG A 1 191 ? -20.491 0.224 76.538 1.00 74.69 191 ARG A CA 1
ATOM 1578 C C . ARG A 1 191 ? -21.226 1.544 76.283 1.00 74.69 191 ARG A C 1
ATOM 1580 O O . ARG A 1 191 ? -21.056 2.103 75.207 1.00 74.69 191 ARG A O 1
ATOM 1587 N N . GLY A 1 192 ? -22.014 2.041 77.240 1.00 72.50 192 GLY A N 1
ATOM 1588 C CA . GLY A 1 192 ? -22.762 3.294 77.094 1.00 72.50 192 GLY A CA 1
ATOM 1589 C C . GLY A 1 192 ? -23.879 3.238 76.046 1.00 72.50 192 GLY A C 1
ATOM 1590 O O . GLY A 1 192 ? -24.291 4.278 75.546 1.00 72.50 192 GLY A O 1
ATOM 1591 N N . LEU A 1 193 ? -24.352 2.040 75.688 1.00 70.06 193 LEU A N 1
ATOM 1592 C CA . LEU A 1 193 ? -25.447 1.870 74.734 1.00 70.06 193 LEU A CA 1
ATOM 1593 C C . LEU A 1 193 ? -26.785 1.940 75.471 1.00 70.06 193 LEU A C 1
ATOM 1595 O O . LEU A 1 193 ? -27.013 1.196 76.429 1.00 70.06 193 LEU A O 1
ATOM 1599 N N . VAL A 1 194 ? -27.671 2.826 75.015 1.00 70.19 194 VAL A N 1
ATOM 1600 C CA . VAL A 1 194 ? -29.009 2.994 75.589 1.00 70.19 194 VAL A CA 1
ATOM 1601 C C . VAL A 1 194 ? -29.904 1.857 75.091 1.00 70.19 194 VAL A C 1
ATOM 1603 O O . VAL A 1 194 ? -30.090 1.668 73.890 1.00 70.19 194 VAL A O 1
ATOM 1606 N N . VAL A 1 195 ? -30.453 1.074 76.023 1.00 66.00 195 VAL A N 1
ATOM 1607 C CA . VAL A 1 195 ? -31.318 -0.082 75.715 1.00 66.00 195 VAL A CA 1
ATOM 1608 C C . VAL A 1 195 ? -32.556 0.351 74.921 1.00 66.00 195 VAL A C 1
ATOM 1610 O O . VAL A 1 195 ? -32.993 -0.380 74.034 1.00 66.00 195 VAL A O 1
ATOM 1613 N N . ASP A 1 196 ? -33.045 1.565 75.181 1.00 66.56 196 ASP A N 1
ATOM 1614 C CA . ASP A 1 196 ? -34.256 2.130 74.582 1.00 66.56 196 ASP A CA 1
ATOM 1615 C C . ASP A 1 196 ? -34.083 2.584 73.124 1.00 66.56 196 ASP A C 1
ATOM 1617 O O . ASP A 1 196 ? -35.065 2.676 72.395 1.00 66.56 196 ASP A O 1
ATOM 1621 N N . THR A 1 197 ? -32.854 2.834 72.656 1.00 64.50 197 THR A N 1
ATOM 1622 C CA . THR A 1 197 ? -32.607 3.236 71.256 1.00 64.50 197 THR A CA 1
ATOM 1623 C C . THR A 1 197 ? -32.302 2.042 70.358 1.00 64.50 197 THR A C 1
ATOM 1625 O O . THR A 1 197 ? -32.709 2.021 69.200 1.00 64.50 197 THR A O 1
ATOM 1628 N N . ALA A 1 198 ? -31.663 1.002 70.903 1.00 63.62 198 ALA A N 1
ATOM 1629 C CA . ALA A 1 198 ? -31.267 -0.187 70.147 1.00 63.62 198 ALA A CA 1
ATOM 1630 C C . ALA A 1 198 ? -32.462 -0.961 69.555 1.00 63.62 198 ALA A C 1
ATOM 1632 O O . ALA A 1 198 ? -32.354 -1.515 68.461 1.00 63.62 198 ALA A O 1
ATOM 1633 N N . GLY A 1 199 ? -33.614 -0.973 70.237 1.00 65.44 199 GLY A N 1
ATOM 1634 C CA . GLY A 1 199 ? -34.841 -1.555 69.687 1.00 65.44 199 GLY A CA 1
ATOM 1635 C C . GLY A 1 199 ? -35.392 -0.744 68.509 1.00 65.44 199 GLY A C 1
ATOM 1636 O O . GLY A 1 199 ? -35.818 -1.330 67.518 1.00 65.44 199 GLY A O 1
ATOM 1637 N N . GLY A 1 200 ? -35.301 0.590 68.560 1.00 66.44 200 GLY A N 1
ATOM 1638 C CA . GLY A 1 200 ? -35.649 1.481 67.448 1.00 66.44 200 GLY A CA 1
ATOM 1639 C C . GLY A 1 200 ? -34.741 1.296 66.229 1.00 66.44 200 GLY A C 1
ATOM 1640 O O . GLY A 1 200 ? -35.235 1.206 65.105 1.00 66.44 200 GLY A O 1
ATOM 1641 N N . ASP A 1 201 ? -33.435 1.140 66.449 1.00 67.88 201 ASP A N 1
ATOM 1642 C CA . ASP A 1 201 ? -32.469 0.847 65.384 1.00 67.88 201 ASP A CA 1
ATOM 1643 C C . ASP A 1 201 ? -32.744 -0.525 64.742 1.00 67.88 201 ASP A C 1
ATOM 1645 O O . ASP A 1 201 ? -32.744 -0.657 63.517 1.00 67.88 201 ASP A O 1
ATOM 1649 N N . LEU A 1 202 ? -33.084 -1.542 65.545 1.00 65.25 202 LEU A N 1
ATOM 1650 C CA . LEU A 1 202 ? -33.518 -2.857 65.058 1.00 65.25 202 LEU A CA 1
ATOM 1651 C C . LEU A 1 202 ? -34.835 -2.790 64.272 1.00 65.25 202 LEU A C 1
ATOM 1653 O O . LEU A 1 202 ? -34.966 -3.471 63.255 1.00 65.25 202 LEU A O 1
ATOM 1657 N N . VAL A 1 203 ? -35.799 -1.961 64.693 1.00 65.56 203 VAL A N 1
ATOM 1658 C CA . VAL A 1 203 ? -37.042 -1.706 63.939 1.00 65.56 203 VAL A CA 1
ATOM 1659 C C . VAL A 1 203 ? -36.724 -1.044 62.603 1.00 65.56 203 VAL A C 1
ATOM 1661 O O . VAL A 1 203 ? -37.286 -1.435 61.583 1.00 65.56 203 VAL A O 1
ATOM 1664 N N . ALA A 1 204 ? -35.829 -0.054 62.579 1.00 67.44 204 ALA A N 1
ATOM 1665 C CA . ALA A 1 204 ? -35.426 0.632 61.356 1.00 67.44 204 ALA A CA 1
ATOM 1666 C C . ALA A 1 204 ? -34.743 -0.334 60.376 1.00 67.44 204 ALA A C 1
ATOM 1668 O O . ALA A 1 204 ? -35.076 -0.343 59.187 1.00 67.44 204 ALA A O 1
ATOM 1669 N N . VAL A 1 205 ? -33.866 -1.208 60.880 1.00 63.66 205 VAL A N 1
ATOM 1670 C CA . VAL A 1 205 ? -33.250 -2.297 60.108 1.00 63.66 205 VAL A CA 1
ATOM 1671 C C . VAL A 1 205 ? -34.319 -3.273 59.604 1.00 63.66 205 VAL A C 1
ATOM 1673 O O . VAL A 1 205 ? -34.371 -3.548 58.406 1.00 63.66 205 VAL A O 1
ATOM 1676 N N . TYR A 1 206 ? -35.238 -3.726 60.462 1.00 61.56 206 TYR A N 1
ATOM 1677 C CA . TYR A 1 206 ? -36.325 -4.635 60.080 1.00 61.56 206 TYR A CA 1
ATOM 1678 C C . TYR A 1 206 ? -37.257 -4.019 59.026 1.00 61.56 206 TYR A C 1
ATOM 1680 O O . TYR A 1 206 ? -37.599 -4.677 58.050 1.00 61.56 206 TYR A O 1
ATOM 1688 N N . LYS A 1 207 ? -37.668 -2.757 59.184 1.00 63.41 207 LYS A N 1
ATOM 1689 C CA . LYS A 1 207 ? -38.553 -2.044 58.249 1.00 63.41 207 LYS A CA 1
ATOM 1690 C C . LYS A 1 207 ? -37.875 -1.835 56.898 1.00 63.41 207 LYS A C 1
ATOM 1692 O O . LYS A 1 207 ? -38.496 -2.052 55.861 1.00 63.41 207 LYS A O 1
ATOM 1697 N N . THR A 1 208 ? -36.589 -1.484 56.912 1.00 63.72 208 THR A N 1
ATOM 1698 C CA . THR A 1 208 ? -35.768 -1.401 55.698 1.00 63.72 208 THR A CA 1
ATOM 1699 C C . THR A 1 208 ? -35.711 -2.757 54.995 1.00 63.72 208 THR A C 1
ATOM 1701 O O . THR A 1 208 ? -35.857 -2.812 53.778 1.00 63.72 208 THR A O 1
ATOM 1704 N N . LEU A 1 209 ? -35.575 -3.859 55.735 1.00 57.59 209 LEU A N 1
ATOM 1705 C CA . LEU A 1 209 ? -35.560 -5.207 55.164 1.00 57.59 209 LEU A CA 1
ATOM 1706 C C . LEU A 1 209 ? -36.933 -5.645 54.647 1.00 57.59 209 LEU A C 1
ATOM 1708 O O . LEU A 1 209 ? -37.024 -6.108 53.519 1.00 57.59 209 LEU A O 1
ATOM 1712 N N . SER A 1 210 ? -38.004 -5.450 55.415 1.00 55.28 210 SER A N 1
ATOM 1713 C CA . SER A 1 210 ? -39.367 -5.836 55.031 1.00 55.28 210 SER A CA 1
ATOM 1714 C C . SER A 1 210 ? -39.848 -5.093 53.785 1.00 55.28 210 SER A C 1
ATOM 1716 O O . SER A 1 210 ? -40.468 -5.714 52.929 1.00 55.28 210 SER A O 1
ATOM 1718 N N . ASN A 1 211 ? -39.547 -3.797 53.661 1.00 56.38 211 ASN A N 1
ATOM 1719 C CA . ASN A 1 211 ? -39.930 -3.013 52.486 1.00 56.38 211 ASN A CA 1
ATOM 1720 C C . ASN A 1 211 ? -39.089 -3.404 51.260 1.00 56.38 211 ASN A C 1
ATOM 1722 O O . ASN A 1 211 ? -39.642 -3.680 50.206 1.00 56.38 211 ASN A O 1
ATOM 1726 N N . ASN A 1 212 ? -37.764 -3.540 51.402 1.00 53.69 212 ASN A N 1
ATOM 1727 C CA . ASN A 1 212 ? -36.906 -3.928 50.274 1.00 53.69 212 ASN A CA 1
ATOM 1728 C C . ASN A 1 212 ? -37.091 -5.392 49.818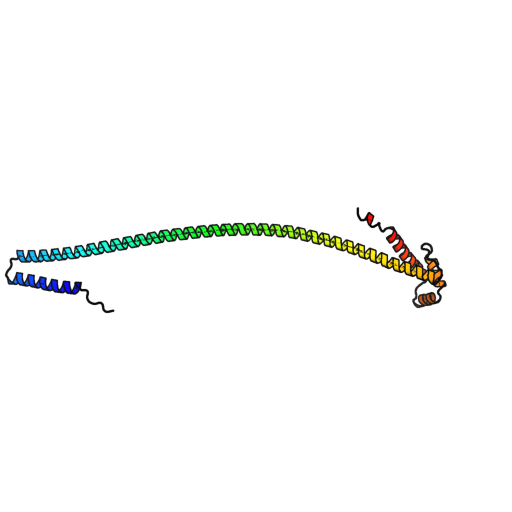 1.00 53.69 212 ASN A C 1
ATOM 1730 O O . ASN A 1 212 ? -36.731 -5.711 48.689 1.00 53.69 212 ASN A O 1
ATOM 1734 N N . ILE A 1 213 ? -37.613 -6.276 50.677 1.00 49.38 213 ILE A N 1
ATOM 1735 C CA . ILE A 1 213 ? -37.929 -7.679 50.350 1.00 49.38 213 ILE A CA 1
ATOM 1736 C C . ILE A 1 213 ? -39.345 -7.821 49.758 1.00 49.38 213 ILE A C 1
ATOM 1738 O O . ILE A 1 213 ? -39.563 -8.712 48.948 1.00 49.38 213 ILE A O 1
ATOM 1742 N N . HIS A 1 214 ? -40.317 -6.979 50.133 1.00 46.56 214 HIS A N 1
ATOM 1743 C CA . HIS A 1 214 ? -41.652 -6.992 49.508 1.00 46.56 214 HIS A CA 1
ATOM 1744 C C . HIS A 1 214 ? -41.705 -6.233 48.178 1.00 46.56 214 HIS A C 1
ATOM 1746 O O . HIS A 1 214 ? -42.469 -6.632 47.307 1.00 46.56 214 HIS A O 1
ATOM 1752 N N . ASP A 1 215 ? -40.855 -5.222 47.986 1.00 45.16 215 ASP A N 1
ATOM 1753 C CA . ASP A 1 215 ? -40.723 -4.506 46.710 1.00 45.16 215 ASP A CA 1
ATOM 1754 C C . ASP A 1 215 ? -39.743 -5.192 45.733 1.00 45.16 215 ASP A C 1
ATOM 1756 O O . ASP A 1 215 ? -39.457 -4.659 44.657 1.00 45.16 215 ASP A O 1
ATOM 1760 N N . SER A 1 216 ? -39.187 -6.365 46.076 1.00 39.75 216 SER A N 1
ATOM 1761 C CA . SER A 1 216 ? -38.394 -7.132 45.116 1.00 39.75 216 SER A CA 1
ATOM 1762 C C . SER A 1 216 ? -39.342 -7.776 44.111 1.00 39.75 216 SER A C 1
ATOM 1764 O O . SER A 1 216 ? -39.983 -8.782 44.420 1.00 39.75 216 SER A O 1
ATOM 1766 N N . MET A 1 217 ? -39.420 -7.191 42.917 1.00 40.12 217 MET A N 1
ATOM 1767 C CA . MET A 1 217 ? -40.067 -7.831 41.780 1.00 40.12 217 MET A CA 1
ATOM 1768 C C . MET A 1 217 ? -39.514 -9.250 41.614 1.00 40.12 217 MET A C 1
ATOM 1770 O O . MET A 1 217 ? -38.303 -9.485 41.727 1.00 40.12 217 MET A O 1
ATOM 1774 N N . THR A 1 218 ? -40.411 -10.197 41.374 1.00 37.19 218 THR A N 1
ATOM 1775 C CA . THR A 1 218 ? -40.040 -11.578 41.071 1.00 37.19 218 THR A CA 1
ATOM 1776 C C . THR A 1 218 ? -39.131 -11.607 39.832 1.00 37.19 218 THR A C 1
ATOM 1778 O O . THR A 1 218 ? -39.235 -10.727 38.975 1.00 37.19 218 THR A O 1
ATOM 1781 N N . PRO A 1 219 ? -38.214 -12.584 39.697 1.00 35.31 219 PRO A N 1
ATOM 1782 C CA . PRO A 1 219 ? -37.338 -12.687 38.524 1.00 35.31 219 PRO A CA 1
ATOM 1783 C C . PRO A 1 219 ? -38.079 -12.626 37.173 1.00 35.31 219 PRO A C 1
ATOM 1785 O O . PRO A 1 219 ? -37.518 -12.139 36.193 1.00 35.31 219 PRO A O 1
ATOM 1788 N N . ASP A 1 220 ? -39.348 -13.042 37.144 1.00 35.06 220 ASP A N 1
ATOM 1789 C CA . ASP A 1 220 ? -40.222 -13.038 35.965 1.00 35.06 220 ASP A CA 1
ATOM 1790 C C . ASP A 1 220 ? -40.724 -11.632 35.574 1.00 35.06 220 ASP A C 1
ATOM 1792 O O . ASP A 1 220 ? -41.048 -11.374 34.415 1.00 35.06 220 ASP A O 1
ATOM 1796 N N . GLU A 1 221 ? -40.752 -10.684 36.511 1.00 36.47 221 GLU A N 1
ATOM 1797 C CA . GLU A 1 221 ? -41.176 -9.296 36.281 1.00 36.47 221 GLU A CA 1
ATOM 1798 C C . GLU A 1 221 ? -40.049 -8.417 35.709 1.00 36.47 221 GLU A C 1
ATOM 1800 O O . GLU A 1 221 ? -40.321 -7.354 35.158 1.00 36.47 221 GLU A O 1
ATOM 1805 N N . TYR A 1 222 ? -38.792 -8.875 35.770 1.00 35.88 222 TYR A N 1
ATOM 1806 C CA . TYR A 1 222 ? -37.633 -8.220 35.142 1.00 35.88 222 TYR A CA 1
ATOM 1807 C C . TYR A 1 222 ? -37.374 -8.668 33.691 1.00 35.88 222 TYR A C 1
ATOM 1809 O O . TYR A 1 222 ? -36.466 -8.142 33.048 1.00 35.88 222 TYR A O 1
ATOM 1817 N N . GLN A 1 223 ? -38.136 -9.642 33.176 1.00 36.19 223 GLN A N 1
ATOM 1818 C CA . GLN A 1 223 ? -38.000 -10.176 31.811 1.00 36.19 223 GLN A CA 1
ATOM 1819 C C . GLN A 1 223 ? -39.007 -9.592 30.796 1.00 36.19 223 GLN A C 1
ATOM 1821 O O . GLN A 1 223 ? -39.066 -10.073 29.663 1.00 36.19 223 GLN A O 1
ATOM 1826 N N . LYS A 1 224 ? -39.780 -8.563 31.168 1.00 37.28 224 LYS A N 1
ATOM 1827 C CA . LYS A 1 224 ? -40.584 -7.749 30.237 1.00 37.28 224 LYS A CA 1
ATOM 1828 C C . LYS A 1 224 ? -39.872 -6.445 29.906 1.00 37.28 224 LYS A C 1
ATOM 1830 O O . LYS A 1 224 ? -39.991 -6.021 28.737 1.00 37.28 224 LYS A O 1
#

Secondary structure (DSSP, 8-state):
---PPPHHHHHHHHHHHHHHHHHHHHHHTT--HHHHHHHHHHHHHHHHHHHHHHHHHHHHHHHHHHHHHHHHHHHHHHHHHHHHHHHHHHHHHHHHHHHHHHHHHHHHHHHHHHHHHHHHHHHHHHHHHHHHHHHHHHHHHHHHHHHHHHHHHHHHHHHHH-----TTSHHHHHHHHHHT-HHHHHHHHHTT--HHHHHHHHHHHHHHHHHHHHS---GGGG--

Sequence (224 aa):
MSTAPSSEDTRRSNASGLQCDVLRTLVKNNADDDAISTYLGALSSLQTASYREQIDRYRDEIARTREERLQEIDRYRDEIARYREQKLQLQLQLQQEIGHYREEILRLQGDLKTTNAQYSGEVKFLTERLQTTMAQYLRLQGLLSMRGIMEYIQNTMFERTDVKWDRFQAMSCWQDYVNQRPSLQKCLMKRGLVVDTAGGDLVAVYKTLSNNIHDSMTPDEYQK

Mean predicted aligned error: 16.98 Å

Solvent-accessible surface area (backbone atoms only — not comparable to full-atom values): 12343 Å² total; per-residue (Å²): 133,87,80,72,83,57,74,63,61,62,52,53,55,55,51,55,53,53,53,52,51,51,52,53,49,43,60,72,66,66,56,53,71,65,60,55,50,51,53,53,49,51,50,51,50,51,53,52,51,53,51,50,54,53,52,50,52,50,51,52,51,53,51,50,54,52,51,55,50,51,54,51,52,52,54,52,50,54,50,52,51,51,53,51,51,52,52,50,51,53,50,52,51,51,51,50,50,54,50,52,53,52,53,51,50,53,50,53,53,50,52,50,54,52,52,50,50,50,52,52,50,49,52,50,53,52,49,55,50,50,52,52,51,50,52,52,49,53,51,50,52,50,52,53,54,53,48,53,53,49,54,50,51,44,48,53,37,29,78,73,59,73,40,67,78,39,86,92,45,31,48,57,40,43,50,53,47,40,69,72,29,66,70,55,45,55,50,35,57,76,67,73,51,59,73,79,52,55,19,52,53,50,41,52,53,48,52,55,47,56,50,60,61,70,68,50,71,55,81,75,68,76,75,114

Organism: NCBI:txid2026947

Radius of gyration: 66.85 Å; Cα contacts (8 Å, |Δi|>4): 60; chains: 1; bounding box: 118×33×164 Å

pLDDT: mean 78.83, std 18.39, range [35.06, 98.44]